Protein AF-A0A2E5LU60-F1 (afdb_monomer)

Secondary structure (DSSP, 8-state):
-PPEEEEEE--S--SSSTTGGG-EETTEEHHHHHHHHHTTSSSEEEEES-HHHHHHHHHTT--EEE--TT-SSHHHHHHHHHHHTT--TTPEEEEE-TT-TT--HHHHHHHHHHHH-TT--PPEEEEEE-TT--HHHHHHHTT-TT-EEEEE-TT--EEEEEETTT--GGGTTTTSS-EEEEEEEEEEEEGGGGGG--

Sequence (198 aa):
MKNLFIIVPARLNSKRLPNKVLKKINGKSLVQHIWEKLKLFPNVYIATDSEKVIQEVKKIKGNYIFTKEFHINGTERCNEAADKLNLNDNDIIINVQCDELSVNPKLIIEIYELLNDSKKEIIATVSSNLENKNKKFWDSYNKNPSNVDVLFDNNFFAIDFKRANNYDFRKFKQFENLKIGHHIGIYGYQKKNTLKIK

Nearest PDB structures (foldseek):
  3k8d-assembly1_A  TM=8.236E-01  e=7.020E-17  Escherichia coli
  4xwi-assembly1_B  TM=8.329E-01  e=8.534E-17  Pseudomonas aeruginosa PAO1
  4xwi-assembly1_A  TM=8.018E-01  e=6.577E-17  Pseudomonas aeruginosa PAO1
  1vic-assembly3_B  TM=7.853E-01  e=5.410E-17  Haemophilus influenzae
  1vh3-assembly2_B  TM=8.148E-01  e=2.124E-16  Haemophilus influenzae

Radius of gyration: 17.35 Å; Cα contacts (8 Å, |Δi|>4): 353; chains: 1; bounding box: 47×32×48 Å

Foldseek 3Di:
DAAEAEEEEDEQCDPVDHRQQQDDDPRAGLQLLVCVQCVVGPHYEYQYQDPVSVVSCVVSVHHYDHADNPDPDQLVSQLVSCVVVVHDQRHKYKYAYSNLSVDHVVVSVVLCVVSVPPPDQDKDFDFAAPPPDDPVCLVVQLPDQPWKKFKADPVRDTDDIDRSVVDPCVVVVVPDVIGMTTTHPIMMGGSNCSVVPD

Solvent-accessible surface area (backbone atoms only — not comparable to full-atom values): 11329 Å² total; per-residue (Å²): 130,70,48,72,33,35,33,25,38,42,57,46,83,37,93,90,46,67,45,48,41,66,42,65,59,96,87,37,27,31,52,53,55,41,44,71,60,44,65,87,46,94,45,45,31,42,27,24,58,39,70,71,57,50,56,53,36,52,77,71,72,48,52,68,36,86,42,75,74,88,53,91,48,57,60,56,43,42,47,54,40,39,60,77,66,67,60,52,55,66,24,33,38,34,40,40,43,40,82,53,72,81,70,54,64,66,59,57,50,54,46,47,59,68,58,63,46,86,88,56,98,57,75,46,71,46,63,44,85,55,72,93,66,53,70,72,54,50,66,54,50,35,68,36,74,85,39,35,34,32,36,22,49,91,84,68,49,77,75,49,76,44,40,39,56,82,46,67,67,75,76,50,49,80,80,46,91,52,47,57,23,42,49,45,72,38,40,30,31,35,50,71,51,52,84,78,64,124

Structure (mmCIF, N/CA/C/O backbone):
data_AF-A0A2E5LU60-F1
#
_entry.id   AF-A0A2E5LU60-F1
#
loop_
_atom_site.group_PDB
_atom_site.id
_atom_site.type_symbol
_atom_site.label_atom_id
_atom_site.label_alt_id
_atom_site.label_comp_id
_atom_site.label_asym_id
_atom_site.label_entity_id
_atom_site.label_seq_id
_atom_site.pdbx_PDB_ins_code
_atom_site.Cartn_x
_atom_site.Cartn_y
_atom_site.Cartn_z
_atom_site.occupancy
_atom_site.B_iso_or_equiv
_atom_site.auth_seq_id
_atom_site.auth_comp_id
_atom_site.auth_asym_id
_atom_site.auth_atom_id
_atom_site.pdbx_PDB_model_num
ATOM 1 N N . MET A 1 1 ? -16.423 15.346 -7.923 1.00 60.22 1 MET A N 1
ATOM 2 C CA . MET A 1 1 ? -14.949 15.193 -7.925 1.00 60.22 1 MET A CA 1
ATOM 3 C C . MET A 1 1 ? -14.632 13.782 -7.469 1.00 60.22 1 MET A C 1
ATOM 5 O O . MET A 1 1 ? -15.379 13.272 -6.645 1.00 60.22 1 MET A O 1
ATOM 9 N N . LYS A 1 2 ? -13.606 13.140 -8.035 1.00 81.75 2 LYS A N 1
ATOM 10 C CA . LYS A 1 2 ? -13.157 11.825 -7.561 1.00 81.75 2 LYS A CA 1
ATOM 11 C C . LYS A 1 2 ? -12.480 12.027 -6.208 1.00 81.75 2 LYS A C 1
ATOM 13 O O . LYS A 1 2 ? -11.557 12.834 -6.130 1.00 81.75 2 LYS A O 1
ATOM 18 N N . ASN A 1 3 ? -12.932 11.354 -5.157 1.00 93.88 3 ASN A N 1
ATOM 19 C CA . ASN A 1 3 ? -12.245 11.443 -3.873 1.00 93.88 3 ASN A CA 1
ATOM 20 C C . ASN A 1 3 ? -11.076 10.457 -3.848 1.00 93.88 3 ASN A C 1
ATOM 22 O O . ASN A 1 3 ? -11.131 9.394 -4.465 1.00 93.88 3 ASN A O 1
ATOM 26 N N . LEU A 1 4 ? -10.018 10.812 -3.124 1.00 96.12 4 LEU A N 1
ATOM 27 C CA . LEU A 1 4 ? -8.885 9.931 -2.874 1.00 96.12 4 LEU A CA 1
ATOM 28 C C . LEU A 1 4 ? -9.084 9.198 -1.545 1.00 96.12 4 LEU A C 1
ATOM 30 O O . LEU A 1 4 ? -9.302 9.843 -0.519 1.00 96.12 4 LEU A O 1
ATOM 34 N N . PHE A 1 5 ? -8.934 7.876 -1.567 1.00 97.88 5 PHE A N 1
ATOM 35 C CA . PHE A 1 5 ? -8.888 6.996 -0.404 1.00 97.88 5 PHE A CA 1
ATOM 36 C C . PHE A 1 5 ? -7.588 6.201 -0.411 1.00 97.88 5 PHE A C 1
ATOM 38 O O . PHE A 1 5 ? -7.210 5.614 -1.422 1.00 97.88 5 PHE A O 1
ATOM 45 N N . ILE A 1 6 ? -6.911 6.143 0.732 1.00 98.12 6 ILE A N 1
ATOM 46 C CA . ILE A 1 6 ? -5.713 5.328 0.913 1.00 98.12 6 ILE A CA 1
ATOM 47 C C . ILE A 1 6 ? -6.071 4.170 1.826 1.00 98.12 6 ILE A C 1
ATOM 49 O O . ILE A 1 6 ? -6.458 4.368 2.979 1.00 98.12 6 ILE A O 1
ATOM 53 N N . ILE A 1 7 ? -5.932 2.951 1.319 1.00 98.06 7 ILE A N 1
ATOM 54 C CA . ILE A 1 7 ? -6.252 1.746 2.077 1.00 98.06 7 ILE A CA 1
ATOM 55 C C . ILE A 1 7 ? -4.972 0.943 2.265 1.00 98.06 7 ILE A C 1
ATOM 57 O O . ILE A 1 7 ? -4.330 0.538 1.300 1.00 98.06 7 ILE A O 1
ATOM 61 N N . VAL A 1 8 ? -4.608 0.700 3.521 1.00 97.56 8 VAL A N 1
ATOM 62 C CA . VAL A 1 8 ? -3.412 -0.057 3.895 1.00 97.56 8 VAL A CA 1
ATOM 63 C C . VAL A 1 8 ? -3.836 -1.447 4.369 1.00 97.56 8 VAL A C 1
ATOM 65 O O . VAL A 1 8 ? -4.353 -1.571 5.485 1.00 97.56 8 VAL A O 1
ATOM 68 N N . PRO A 1 9 ? -3.649 -2.515 3.574 1.00 95.62 9 PRO A N 1
ATOM 69 C CA . PRO A 1 9 ? -3.961 -3.862 4.020 1.00 95.62 9 PRO A CA 1
ATOM 70 C C . PRO A 1 9 ? -2.918 -4.333 5.044 1.00 95.62 9 PRO A C 1
ATOM 72 O O . PRO A 1 9 ? -1.730 -4.461 4.749 1.00 95.62 9 PRO A O 1
ATOM 75 N N . ALA A 1 10 ? -3.374 -4.636 6.257 1.00 94.44 10 ALA A N 1
ATOM 76 C CA . ALA A 1 10 ? -2.546 -5.079 7.372 1.00 94.44 10 ALA A CA 1
ATOM 77 C C . ALA A 1 10 ? -3.036 -6.434 7.902 1.00 94.44 10 ALA A C 1
ATOM 79 O O . ALA A 1 10 ? -3.902 -6.514 8.774 1.00 94.44 10 ALA A O 1
ATOM 80 N N . ARG A 1 11 ? -2.464 -7.519 7.372 1.00 88.25 11 ARG A N 1
ATOM 81 C CA . ARG A 1 11 ? -2.751 -8.891 7.816 1.00 88.25 11 ARG A CA 1
ATOM 82 C C . ARG A 1 11 ? -1.861 -9.296 8.972 1.00 88.25 11 ARG A C 1
ATOM 84 O O . ARG A 1 11 ? -0.639 -9.162 8.879 1.00 88.25 11 ARG A O 1
ATOM 91 N N . LEU A 1 12 ? -2.452 -9.878 10.011 1.00 85.94 12 LEU A N 1
ATOM 92 C CA . LEU A 1 12 ? -1.664 -10.452 11.099 1.00 85.94 12 LEU A CA 1
ATOM 93 C C . LEU A 1 12 ? -0.956 -11.748 10.655 1.00 85.94 12 LEU A C 1
ATOM 95 O O . LEU A 1 12 ? 0.249 -11.912 10.869 1.00 85.94 12 LEU A O 1
ATOM 99 N N . ASN A 1 13 ? -1.684 -12.628 9.963 1.00 79.88 13 ASN A N 1
ATOM 100 C CA . ASN A 1 13 ? -1.245 -13.979 9.606 1.00 79.88 13 ASN A CA 1
ATOM 101 C C . ASN A 1 13 ? -0.585 -14.047 8.213 1.00 79.88 13 ASN A C 1
ATOM 103 O O . ASN A 1 13 ? -1.096 -14.665 7.282 1.00 79.88 13 ASN A O 1
ATOM 107 N N . SER A 1 14 ? 0.581 -13.417 8.043 1.00 71.50 14 SER A N 1
ATOM 108 C CA . SER A 1 14 ? 1.400 -13.616 6.835 1.00 71.50 14 SER A CA 1
ATOM 109 C C . SER A 1 14 ? 2.189 -14.928 6.912 1.00 71.50 14 SER A C 1
ATOM 111 O O . SER A 1 14 ? 2.987 -15.106 7.831 1.00 71.50 14 SER A O 1
ATOM 113 N N . LYS A 1 15 ? 2.044 -15.809 5.906 1.00 71.62 15 LYS A N 1
ATOM 114 C CA . LYS A 1 15 ? 2.782 -17.090 5.814 1.00 71.62 15 LYS A CA 1
ATOM 115 C C . LYS A 1 15 ? 4.307 -16.919 5.875 1.00 71.62 15 LYS A C 1
ATOM 117 O O . LYS A 1 15 ? 4.996 -17.774 6.412 1.00 71.62 15 LYS A O 1
ATOM 122 N N . ARG A 1 16 ? 4.837 -15.822 5.315 1.00 73.69 16 ARG A N 1
ATOM 123 C CA . ARG A 1 16 ? 6.290 -15.557 5.242 1.00 73.69 16 ARG A CA 1
ATOM 124 C C . ARG A 1 16 ? 6.858 -14.969 6.530 1.00 73.69 16 ARG A C 1
ATOM 126 O O . ARG A 1 16 ? 8.021 -15.187 6.840 1.00 73.69 16 ARG A O 1
ATOM 133 N N . LEU A 1 17 ? 6.067 -14.163 7.237 1.00 75.38 17 LEU A N 1
ATOM 134 C CA . LEU A 1 17 ? 6.497 -13.527 8.477 1.00 75.38 17 LEU A CA 1
ATOM 135 C C . LEU A 1 17 ? 5.277 -13.278 9.376 1.00 75.38 17 LEU A C 1
ATOM 137 O O . LEU A 1 17 ? 4.617 -12.245 9.233 1.00 75.38 17 LEU A O 1
ATOM 141 N N . PRO A 1 18 ? 4.965 -14.205 10.295 1.00 79.88 18 PRO A N 1
ATOM 142 C CA . PRO A 1 18 ? 3.835 -14.060 11.205 1.00 79.88 18 PRO A CA 1
ATOM 143 C C . PRO A 1 18 ? 3.930 -12.779 12.036 1.00 79.88 18 PRO A C 1
ATOM 145 O O . PRO A 1 18 ? 5.025 -12.355 12.424 1.00 79.88 18 PRO A O 1
ATOM 148 N N . ASN A 1 19 ? 2.782 -12.152 12.304 1.00 86.25 19 ASN A N 1
ATOM 149 C CA . ASN A 1 19 ? 2.662 -10.913 13.077 1.00 86.25 19 ASN A CA 1
ATOM 150 C C . ASN A 1 19 ? 3.503 -9.742 12.533 1.00 86.25 19 ASN A C 1
ATOM 152 O O . ASN A 1 19 ? 3.760 -8.786 13.266 1.00 86.25 19 ASN A O 1
ATOM 156 N N . LYS A 1 20 ? 3.937 -9.791 11.260 1.00 87.31 20 LYS A N 1
ATOM 157 C CA . LYS A 1 20 ? 4.832 -8.788 10.652 1.00 87.31 20 LYS A CA 1
ATOM 158 C C . LYS A 1 20 ? 4.343 -7.365 10.893 1.00 87.31 20 LYS A C 1
ATOM 160 O O . LYS A 1 20 ? 5.131 -6.533 11.318 1.00 87.31 20 LYS A O 1
ATOM 165 N N . VAL A 1 21 ? 3.054 -7.112 10.682 1.00 92.31 21 VAL A N 1
ATOM 166 C CA . VAL A 1 21 ? 2.444 -5.776 10.794 1.00 92.31 21 VAL A CA 1
ATOM 167 C C . VAL A 1 21 ? 2.555 -5.164 12.201 1.00 92.31 21 VAL A C 1
ATOM 169 O O . VAL A 1 21 ? 2.602 -3.945 12.337 1.00 92.31 21 VAL A O 1
ATOM 172 N N . LEU A 1 22 ? 2.681 -5.995 13.243 1.00 94.69 22 LEU A N 1
ATOM 173 C CA . LEU A 1 22 ? 2.874 -5.565 14.633 1.00 94.69 22 LEU A CA 1
ATOM 174 C C . LEU A 1 22 ? 4.343 -5.567 15.080 1.00 94.69 22 LEU A C 1
ATOM 176 O O . LEU A 1 22 ? 4.641 -5.123 16.190 1.00 94.69 22 LEU A O 1
ATOM 180 N N . LYS A 1 23 ? 5.277 -6.057 14.253 1.00 92.69 23 LYS A N 1
ATOM 181 C CA . LYS A 1 23 ? 6.703 -6.033 14.600 1.00 92.69 23 LYS A CA 1
ATOM 182 C C . LYS A 1 23 ? 7.182 -4.599 14.762 1.00 92.69 23 LYS A C 1
ATOM 184 O O . LYS A 1 23 ? 6.844 -3.728 13.960 1.00 92.69 23 LYS A O 1
ATOM 189 N N . LYS A 1 24 ? 7.995 -4.383 15.796 1.00 93.31 24 LYS A N 1
ATOM 190 C CA . LYS A 1 24 ? 8.533 -3.070 16.131 1.00 93.31 24 LYS A CA 1
ATOM 191 C C . LYS A 1 24 ? 9.848 -2.810 15.410 1.00 93.31 24 LYS A C 1
ATOM 193 O O . LYS A 1 24 ? 10.751 -3.640 15.442 1.00 93.31 24 LYS A O 1
ATOM 198 N N . ILE A 1 25 ? 9.957 -1.625 14.828 1.00 91.81 25 ILE A N 1
ATOM 199 C CA . ILE A 1 25 ? 11.196 -1.031 14.328 1.00 91.81 25 ILE A CA 1
ATOM 200 C C . ILE A 1 25 ? 11.338 0.297 15.066 1.00 91.81 25 ILE A C 1
ATOM 202 O O . ILE A 1 25 ? 10.427 1.122 15.015 1.00 91.81 25 ILE A O 1
ATOM 206 N N . ASN A 1 26 ? 12.438 0.490 15.795 1.00 93.00 26 ASN A N 1
ATOM 207 C CA . ASN A 1 26 ? 12.677 1.695 16.604 1.00 93.00 26 ASN A CA 1
ATOM 208 C C . ASN A 1 26 ? 11.487 2.040 17.526 1.00 93.00 26 ASN A C 1
ATOM 210 O O . ASN A 1 26 ? 11.025 3.175 17.583 1.00 93.00 26 ASN A O 1
ATOM 214 N N . GLY A 1 27 ? 10.935 1.024 18.199 1.00 94.75 27 GLY A N 1
ATOM 215 C CA . GLY A 1 27 ? 9.842 1.176 19.166 1.00 94.75 27 GLY A CA 1
ATOM 216 C C . GLY A 1 27 ? 8.423 1.247 18.586 1.00 94.75 27 GLY A C 1
ATOM 217 O O . GLY A 1 27 ? 7.476 1.033 19.342 1.00 94.75 27 GLY A O 1
ATOM 218 N N . LYS A 1 28 ? 8.256 1.452 17.272 1.00 96.38 28 LYS A N 1
ATOM 219 C CA . LYS A 1 28 ? 6.945 1.581 16.606 1.00 96.38 28 LYS A CA 1
ATOM 220 C C . LYS A 1 28 ? 6.623 0.365 15.741 1.00 96.38 28 LYS A C 1
ATOM 222 O O . LYS A 1 28 ? 7.516 -0.168 15.081 1.00 96.38 28 LYS A O 1
ATOM 227 N N . SER A 1 29 ? 5.365 -0.075 15.735 1.00 96.44 29 SER A N 1
ATOM 228 C CA . SER A 1 29 ? 4.895 -1.143 14.839 1.00 96.44 29 SER A CA 1
ATOM 229 C C . SER A 1 29 ? 4.932 -0.704 13.368 1.00 96.44 29 SER A C 1
ATOM 231 O O . SER A 1 29 ? 4.928 0.493 13.075 1.00 96.44 29 SER A O 1
ATOM 233 N N . LEU A 1 30 ? 4.948 -1.649 12.416 1.00 95.25 30 LEU A N 1
ATOM 234 C CA . LEU A 1 30 ? 4.882 -1.296 10.986 1.00 95.25 30 LEU A CA 1
ATOM 235 C C . LEU A 1 30 ? 3.607 -0.510 10.661 1.00 95.25 30 LEU A C 1
ATOM 237 O O . LEU A 1 30 ? 3.665 0.470 9.924 1.00 95.25 30 LEU A O 1
ATOM 241 N N . VAL A 1 31 ? 2.480 -0.904 11.264 1.00 96.94 31 VAL A N 1
ATOM 242 C CA . VAL A 1 31 ? 1.193 -0.200 11.144 1.00 96.94 31 VAL A CA 1
ATOM 243 C C . VAL A 1 31 ? 1.302 1.244 11.627 1.00 96.94 31 VAL A C 1
ATOM 245 O O . VAL A 1 31 ? 0.795 2.150 10.970 1.00 96.94 31 VAL A O 1
ATOM 248 N N . GLN A 1 32 ? 2.002 1.486 12.736 1.00 97.44 32 GLN A N 1
ATOM 249 C CA . GLN A 1 32 ? 2.240 2.846 13.204 1.00 97.44 32 GLN A CA 1
ATOM 250 C C . GLN A 1 32 ? 3.119 3.644 12.235 1.00 97.44 32 GLN A C 1
ATOM 252 O O . GLN A 1 32 ? 2.778 4.778 11.909 1.00 97.44 32 GLN A O 1
ATOM 257 N N . HIS A 1 33 ? 4.227 3.069 11.757 1.00 97.06 33 HIS A N 1
ATOM 258 C CA . HIS A 1 33 ? 5.119 3.753 10.813 1.00 97.06 33 HIS A CA 1
ATOM 259 C C . HIS A 1 33 ? 4.396 4.165 9.530 1.00 97.06 33 HIS A C 1
ATOM 261 O O . HIS A 1 33 ? 4.527 5.307 9.087 1.00 97.06 33 HIS A O 1
ATOM 267 N N . ILE A 1 34 ? 3.624 3.252 8.934 1.00 96.25 34 ILE A N 1
ATOM 268 C CA . ILE A 1 34 ? 2.905 3.539 7.690 1.00 96.25 34 ILE A CA 1
ATOM 269 C C . ILE A 1 34 ? 1.762 4.537 7.918 1.00 96.25 34 ILE A C 1
ATOM 271 O O . ILE A 1 34 ? 1.577 5.446 7.111 1.00 96.25 34 ILE A O 1
ATOM 275 N N . TRP A 1 35 ? 1.054 4.447 9.050 1.00 97.31 35 TRP A N 1
ATOM 276 C CA . TRP A 1 35 ? 0.031 5.423 9.427 1.00 97.31 35 TRP A CA 1
ATOM 277 C C . TRP A 1 35 ? 0.613 6.831 9.562 1.00 97.31 35 TRP A C 1
ATOM 279 O O . TRP A 1 35 ? 0.097 7.773 8.969 1.00 97.31 35 TRP A O 1
ATOM 289 N N . GLU A 1 36 ? 1.717 6.993 10.295 1.00 96.00 36 GLU A N 1
ATOM 290 C CA . GLU A 1 36 ? 2.348 8.302 10.501 1.00 96.00 36 GLU A CA 1
ATOM 291 C C . GLU A 1 36 ? 2.786 8.973 9.193 1.00 96.00 36 GLU A C 1
ATOM 293 O O . GLU A 1 36 ? 2.761 10.200 9.106 1.00 96.00 36 GLU A O 1
ATOM 298 N N . LYS A 1 37 ? 3.139 8.180 8.176 1.00 95.94 37 LYS A N 1
ATOM 299 C CA . LYS A 1 37 ? 3.493 8.665 6.835 1.00 95.94 37 LYS A CA 1
ATOM 300 C C . LYS A 1 37 ? 2.300 9.127 6.015 1.00 95.94 37 LYS A C 1
ATOM 302 O O . LYS A 1 37 ? 2.460 9.996 5.165 1.00 95.94 37 LYS A O 1
ATOM 307 N N . LEU A 1 38 ? 1.133 8.531 6.234 1.00 97.00 38 LEU A N 1
ATOM 308 C CA . LEU A 1 38 ? -0.044 8.734 5.393 1.00 97.00 38 LEU A CA 1
ATOM 309 C C . LEU A 1 38 ? -1.118 9.590 6.079 1.00 97.00 38 LEU A C 1
ATOM 311 O O . LEU A 1 38 ? -1.965 10.144 5.395 1.00 97.00 38 LEU A O 1
ATOM 315 N N . LYS A 1 39 ? -1.061 9.803 7.400 1.00 96.19 39 LYS A N 1
ATOM 316 C CA . LYS A 1 39 ? -2.068 10.574 8.163 1.00 96.19 39 LYS A CA 1
ATOM 317 C C . LYS A 1 39 ? -2.264 12.036 7.729 1.00 96.19 39 LYS A C 1
ATOM 319 O O . LYS A 1 39 ? -3.150 12.700 8.251 1.00 96.19 39 LYS A O 1
ATOM 324 N N . LEU A 1 40 ? -1.415 12.559 6.840 1.00 96.62 40 LEU A N 1
ATOM 325 C CA . LEU A 1 40 ? -1.603 13.875 6.218 1.00 96.62 40 LEU A CA 1
ATOM 326 C C . LEU A 1 40 ? -2.741 13.885 5.183 1.00 96.62 40 LEU A C 1
ATOM 328 O O . LEU A 1 40 ? -3.234 14.951 4.832 1.00 96.62 40 LEU A O 1
ATOM 332 N N . PHE A 1 41 ? -3.146 12.713 4.691 1.00 97.31 41 PHE A N 1
ATOM 333 C CA . PHE A 1 41 ? -4.293 12.557 3.808 1.00 97.31 41 PHE A CA 1
ATOM 334 C C . PHE A 1 41 ? -5.565 12.353 4.644 1.00 97.31 41 PHE A C 1
ATOM 336 O O . PHE A 1 41 ? -5.522 11.654 5.657 1.00 97.31 41 PHE A O 1
ATOM 343 N N . PRO A 1 42 ? -6.713 12.911 4.225 1.00 95.12 42 PRO A N 1
ATOM 344 C CA . PRO A 1 42 ? -7.937 12.863 5.026 1.00 95.12 42 PRO A CA 1
ATOM 345 C C . PRO A 1 42 ? -8.526 11.449 5.144 1.00 95.12 42 PRO A C 1
ATOM 347 O O . PRO A 1 42 ? -9.037 11.071 6.194 1.00 95.12 42 PRO A O 1
ATOM 350 N N . ASN A 1 43 ? -8.411 10.643 4.086 1.00 97.44 43 ASN A N 1
ATOM 351 C CA . ASN A 1 43 ? -9.111 9.366 3.956 1.00 97.44 43 ASN A CA 1
ATOM 352 C C . ASN A 1 43 ? -8.138 8.179 3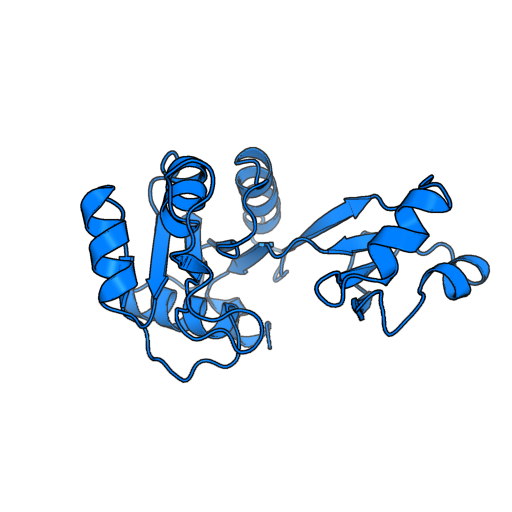.964 1.00 97.44 43 ASN A C 1
ATOM 354 O O . ASN A 1 43 ? -8.048 7.433 2.987 1.00 97.44 43 ASN A O 1
ATOM 358 N N . VAL A 1 44 ? -7.378 8.012 5.047 1.00 98.25 44 VAL A N 1
ATOM 359 C CA . VAL A 1 44 ? -6.487 6.852 5.228 1.00 98.25 44 VAL A CA 1
ATOM 360 C C . VAL A 1 44 ? -7.123 5.845 6.160 1.00 98.25 44 VAL A C 1
ATOM 362 O O . VAL A 1 44 ? -7.565 6.229 7.238 1.00 98.25 44 VAL A O 1
ATOM 365 N N . TYR A 1 45 ? -7.121 4.568 5.774 1.00 98.50 45 TYR A N 1
ATOM 366 C CA . TYR A 1 45 ? -7.701 3.473 6.549 1.00 98.50 45 TYR A CA 1
ATOM 367 C C . TYR A 1 45 ? -6.773 2.260 6.592 1.00 98.50 45 TYR A C 1
ATOM 369 O O . TYR A 1 45 ? -6.320 1.765 5.559 1.00 98.50 45 TYR A O 1
ATOM 377 N N . ILE A 1 46 ? -6.539 1.727 7.792 1.00 98.38 46 ILE A N 1
ATOM 378 C CA . ILE A 1 46 ? -5.889 0.426 7.973 1.00 98.38 46 ILE A CA 1
ATOM 379 C C . ILE A 1 46 ? -6.943 -0.682 7.857 1.00 98.38 46 ILE A C 1
ATOM 381 O O . ILE A 1 46 ? -7.795 -0.832 8.733 1.00 98.38 46 ILE A O 1
ATOM 385 N N . ALA A 1 47 ? -6.894 -1.475 6.789 1.00 97.88 47 ALA A N 1
ATOM 386 C CA . ALA A 1 47 ? -7.799 -2.604 6.587 1.00 97.88 47 ALA A CA 1
ATOM 387 C C . ALA A 1 47 ? -7.192 -3.880 7.184 1.00 97.88 47 ALA A C 1
ATOM 389 O O . ALA A 1 47 ? -6.131 -4.331 6.748 1.00 97.88 47 ALA A O 1
ATOM 390 N N . THR A 1 48 ? -7.846 -4.483 8.175 1.00 97.25 48 THR A N 1
ATOM 391 C CA . THR A 1 48 ? -7.298 -5.636 8.913 1.00 97.25 48 THR A CA 1
ATOM 392 C C . THR A 1 48 ? -8.377 -6.635 9.316 1.00 97.25 48 THR A C 1
ATOM 394 O O . THR A 1 48 ? -9.546 -6.284 9.395 1.00 97.25 48 THR A O 1
ATOM 397 N N . ASP A 1 49 ? -7.984 -7.879 9.558 1.00 95.25 49 ASP A N 1
ATOM 398 C CA . ASP A 1 49 ? -8.797 -8.972 10.109 1.00 95.25 49 ASP A CA 1
ATOM 399 C C . ASP A 1 49 ? -8.535 -9.204 11.603 1.00 95.25 49 ASP A C 1
ATOM 401 O O . ASP A 1 49 ? -9.064 -10.137 12.200 1.00 95.25 49 ASP A O 1
ATOM 405 N N . SER A 1 50 ? -7.694 -8.375 12.222 1.00 96.06 50 SER A N 1
ATOM 406 C CA . SER A 1 50 ? -7.177 -8.640 13.556 1.00 96.06 50 SER A CA 1
ATOM 407 C C . SER A 1 50 ? -7.541 -7.554 14.555 1.00 96.06 50 SER A C 1
ATOM 409 O O . SER A 1 50 ? -7.154 -6.393 14.408 1.00 96.06 50 SER A O 1
ATOM 411 N N . GLU A 1 51 ? -8.168 -7.958 15.660 1.00 95.81 51 GLU A N 1
ATOM 412 C CA . GLU A 1 51 ? -8.408 -7.059 16.790 1.00 95.81 51 GLU A CA 1
ATOM 413 C C . GLU A 1 51 ? -7.107 -6.502 17.375 1.00 95.81 51 GLU A C 1
ATOM 415 O O . GLU A 1 51 ? -7.052 -5.332 17.740 1.00 95.81 51 GLU A O 1
ATOM 420 N N . LYS A 1 52 ? -6.024 -7.292 17.405 1.00 96.25 52 LYS A N 1
ATOM 421 C CA . LYS A 1 52 ? -4.715 -6.827 17.897 1.00 96.25 52 LYS A CA 1
ATOM 422 C C . LYS A 1 52 ? -4.185 -5.656 17.068 1.00 96.25 52 LYS A C 1
ATOM 424 O O . LYS A 1 52 ? -3.644 -4.707 17.630 1.00 96.25 52 LYS A O 1
ATOM 429 N N . VAL A 1 53 ? -4.368 -5.709 15.746 1.00 96.81 53 VAL A N 1
ATOM 430 C CA . VAL A 1 53 ? -4.020 -4.601 14.846 1.00 96.81 53 VAL A CA 1
ATOM 431 C C . VAL A 1 53 ? -4.928 -3.403 15.101 1.00 96.81 53 VAL A C 1
ATOM 433 O O . VAL A 1 53 ? -4.419 -2.296 15.237 1.00 96.81 53 VAL A O 1
ATOM 436 N N . ILE A 1 54 ? -6.238 -3.607 15.266 1.00 97.69 54 ILE A N 1
ATOM 437 C CA . ILE A 1 54 ? -7.166 -2.521 15.624 1.00 97.69 54 ILE A CA 1
ATOM 438 C C . ILE A 1 54 ? -6.739 -1.820 16.914 1.00 97.69 54 ILE A C 1
ATOM 440 O O . ILE A 1 54 ? -6.730 -0.592 16.957 1.00 97.69 54 ILE A O 1
ATOM 444 N N . GLN A 1 55 ? -6.370 -2.563 17.960 1.00 97.69 55 GLN A N 1
ATOM 445 C CA . GLN A 1 55 ? -5.935 -1.955 19.220 1.00 97.69 55 GLN A CA 1
ATOM 446 C C . GLN A 1 55 ? -4.688 -1.088 19.033 1.00 97.69 55 GLN A C 1
ATOM 448 O O . GLN A 1 55 ? -4.582 -0.022 19.633 1.00 97.69 55 GLN A O 1
ATOM 453 N N . GLU A 1 56 ? -3.760 -1.501 18.172 1.00 97.19 56 GLU A N 1
ATOM 454 C CA . GLU A 1 56 ? -2.590 -0.694 17.833 1.00 97.19 56 GLU A CA 1
ATOM 455 C C . GLU A 1 56 ? -2.973 0.581 17.063 1.00 97.19 56 GLU A C 1
ATOM 457 O O . GLU A 1 56 ? -2.516 1.669 17.412 1.00 97.19 56 GLU A O 1
ATOM 462 N N . VAL A 1 57 ? -3.872 0.473 16.079 1.00 97.94 57 VAL A N 1
ATOM 463 C CA . VAL A 1 57 ? -4.375 1.626 15.311 1.00 97.94 57 VAL A CA 1
ATOM 464 C C . VAL A 1 57 ? -5.132 2.614 16.210 1.00 97.94 57 VAL A C 1
ATOM 466 O O . VAL A 1 57 ? -4.962 3.827 16.085 1.00 97.94 57 VAL A O 1
ATOM 469 N N . LYS A 1 58 ? -5.912 2.121 17.181 1.00 98.06 58 LYS A N 1
ATOM 470 C CA . LYS A 1 58 ? -6.619 2.959 18.164 1.00 98.06 58 LYS A CA 1
ATOM 471 C C . LYS A 1 58 ? -5.659 3.786 19.021 1.00 98.06 58 LYS A C 1
ATOM 473 O O . LYS A 1 58 ? -5.911 4.971 19.226 1.00 98.06 58 LYS A O 1
ATOM 478 N N . LYS A 1 59 ? -4.536 3.212 19.476 1.00 97.38 59 LYS A N 1
ATOM 479 C CA . LYS A 1 59 ? -3.524 3.941 20.276 1.00 97.38 59 LYS A CA 1
ATOM 480 C C . LYS A 1 59 ? -2.937 5.137 19.529 1.00 97.38 59 LYS A C 1
ATOM 482 O O . LYS A 1 59 ? -2.640 6.156 20.144 1.00 97.38 59 LYS A O 1
ATOM 487 N N . ILE A 1 60 ? -2.792 5.019 18.210 1.00 96.88 60 ILE A N 1
ATOM 488 C CA . ILE A 1 60 ? -2.269 6.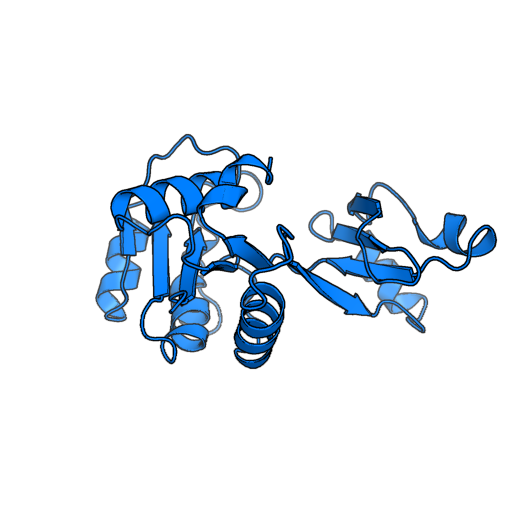082 17.339 1.00 96.88 60 ILE A CA 1
ATOM 489 C C . ILE A 1 60 ? -3.378 6.965 16.746 1.00 96.88 60 ILE A C 1
ATOM 491 O O . ILE A 1 60 ? -3.097 7.781 15.868 1.00 96.88 60 ILE A O 1
ATOM 495 N N . LYS A 1 61 ? -4.623 6.810 17.229 1.00 97.31 61 LYS A N 1
ATOM 496 C CA . LYS A 1 61 ? -5.826 7.528 16.776 1.00 97.31 61 LYS A CA 1
ATOM 497 C C . LYS A 1 61 ? -6.046 7.425 15.261 1.00 97.31 61 LYS A C 1
ATOM 499 O O . LYS A 1 61 ? -6.451 8.395 14.627 1.00 97.31 61 LYS A O 1
ATOM 504 N N . GLY A 1 62 ? -5.722 6.269 14.683 1.00 97.62 62 GLY A N 1
ATOM 505 C CA . GLY A 1 62 ? -5.890 6.028 13.257 1.00 97.62 62 GLY A CA 1
ATOM 506 C C . GLY A 1 62 ? -7.257 5.473 12.885 1.00 97.62 62 GLY A C 1
ATOM 507 O O . GLY A 1 62 ? -7.947 4.878 13.716 1.00 97.62 62 GLY A O 1
ATOM 508 N N . ASN A 1 63 ? -7.633 5.631 11.615 1.00 98.44 63 ASN A N 1
ATOM 509 C CA . ASN A 1 63 ? -8.835 4.996 11.089 1.00 98.44 63 ASN A CA 1
ATOM 510 C C . ASN A 1 63 ? -8.519 3.557 10.679 1.00 98.44 63 ASN A C 1
ATOM 512 O O . ASN A 1 63 ? -7.457 3.253 10.127 1.00 98.44 63 ASN A O 1
ATOM 516 N N . TYR A 1 64 ? -9.473 2.667 10.908 1.00 98.12 64 TYR A N 1
ATOM 517 C CA . TYR A 1 64 ? -9.358 1.257 10.572 1.00 98.12 64 TYR A CA 1
ATOM 518 C C . TYR A 1 64 ? -10.671 0.744 9.999 1.00 98.12 64 TYR A C 1
ATOM 520 O O . TYR A 1 64 ? -11.737 1.282 10.289 1.00 98.12 64 TYR A O 1
ATOM 528 N N . ILE A 1 65 ? -10.583 -0.330 9.221 1.00 98.12 65 ILE A N 1
ATOM 529 C CA . ILE A 1 65 ? -11.731 -1.097 8.748 1.00 98.12 65 ILE A CA 1
ATOM 530 C C . ILE A 1 65 ? -11.467 -2.568 9.043 1.00 98.12 65 ILE A C 1
ATOM 532 O O . ILE A 1 65 ? -10.466 -3.139 8.601 1.00 98.12 65 ILE A O 1
ATOM 536 N N . PHE A 1 66 ? -12.370 -3.186 9.803 1.00 97.50 66 PHE A N 1
ATOM 537 C CA . PHE A 1 66 ? -12.325 -4.626 10.009 1.00 97.50 66 PHE A CA 1
ATOM 538 C C . PHE A 1 66 ? -12.809 -5.329 8.739 1.00 97.50 66 PHE A C 1
ATOM 540 O O . PHE A 1 66 ? -13.852 -4.982 8.185 1.00 97.50 66 PHE A O 1
ATOM 547 N N . THR A 1 67 ? -12.055 -6.309 8.270 1.00 96.81 67 THR A N 1
ATOM 548 C CA . THR A 1 67 ? -12.254 -7.044 7.014 1.00 96.81 67 THR A CA 1
ATOM 549 C C . THR A 1 67 ? -12.162 -8.540 7.288 1.00 96.81 67 THR A C 1
ATOM 551 O O . THR A 1 67 ? -11.620 -8.956 8.310 1.00 96.81 67 THR A O 1
ATOM 554 N N . LYS A 1 68 ? -12.690 -9.365 6.388 1.00 94.75 68 LYS A N 1
ATOM 555 C CA . LYS A 1 68 ? -12.651 -10.825 6.505 1.00 94.75 68 LYS A CA 1
ATOM 556 C C . LYS A 1 68 ? -11.208 -11.346 6.509 1.00 94.75 68 LYS A C 1
ATOM 558 O O . LYS A 1 68 ? -10.293 -10.758 5.922 1.00 94.75 68 LYS A O 1
ATOM 563 N N . GLU A 1 69 ? -10.999 -12.478 7.172 1.00 89.81 69 GLU A N 1
ATOM 564 C CA . GLU A 1 69 ? -9.683 -13.118 7.265 1.00 89.81 69 GLU A CA 1
ATOM 565 C C . GLU A 1 69 ? -9.238 -13.708 5.915 1.00 89.81 69 GLU A C 1
ATOM 567 O O . GLU A 1 69 ? -8.108 -13.490 5.481 1.00 89.81 69 GLU A O 1
ATOM 572 N N . PHE A 1 70 ? -10.160 -14.357 5.197 1.00 85.94 70 PHE A N 1
ATOM 573 C CA . PHE A 1 70 ? -9.888 -15.249 4.059 1.00 85.94 70 PHE A CA 1
ATOM 574 C C . PHE A 1 70 ? -9.573 -14.579 2.709 1.00 85.94 70 PHE A C 1
ATOM 576 O O . PHE A 1 70 ? -9.775 -15.181 1.659 1.00 85.94 70 PHE A O 1
ATOM 583 N N . HIS A 1 71 ? -9.054 -13.353 2.709 1.00 88.88 71 HIS A N 1
ATOM 584 C CA . HIS A 1 71 ? -8.598 -12.709 1.472 1.00 88.88 71 HIS A CA 1
ATOM 585 C C . HIS A 1 71 ? -7.262 -13.293 1.002 1.00 88.88 71 HIS A C 1
ATOM 587 O O . HIS A 1 71 ? -6.320 -13.440 1.786 1.00 88.88 71 HIS A O 1
ATOM 593 N N . ILE A 1 72 ? -7.129 -13.536 -0.299 1.00 84.44 72 ILE A N 1
ATOM 594 C CA . ILE A 1 72 ? -5.935 -14.098 -0.939 1.00 84.44 72 ILE A CA 1
ATOM 595 C C . ILE A 1 72 ? -4.817 -13.054 -0.963 1.00 84.44 72 ILE A C 1
ATOM 597 O O . ILE A 1 72 ? -3.690 -13.325 -0.541 1.00 84.44 72 ILE A O 1
ATOM 601 N N . ASN A 1 73 ? -5.117 -11.810 -1.347 1.00 85.25 73 ASN A N 1
ATOM 602 C CA . ASN A 1 73 ? -4.111 -10.751 -1.527 1.00 85.25 73 ASN A CA 1
ATOM 603 C C . ASN A 1 73 ? -4.569 -9.382 -0.980 1.00 85.25 73 ASN A C 1
ATOM 605 O O . ASN A 1 73 ? -5.736 -9.192 -0.638 1.00 85.25 73 ASN A O 1
ATOM 609 N N . GLY A 1 74 ? -3.636 -8.436 -0.835 1.00 88.12 74 GLY A N 1
ATOM 610 C CA . GLY A 1 74 ? -3.931 -7.120 -0.257 1.00 88.12 74 GLY A CA 1
ATOM 611 C C . GLY A 1 74 ? -5.038 -6.362 -0.997 1.00 88.12 74 GLY A C 1
ATOM 612 O O . GLY A 1 74 ? -5.834 -5.689 -0.352 1.00 88.12 74 GLY A O 1
ATOM 613 N N . THR A 1 75 ? -5.136 -6.528 -2.316 1.00 89.44 75 THR A N 1
ATOM 614 C CA . THR A 1 75 ? -6.155 -5.881 -3.147 1.00 89.44 75 THR A CA 1
ATOM 615 C C . THR A 1 75 ? -7.564 -6.353 -2.806 1.00 89.44 75 THR A C 1
ATOM 617 O O . THR A 1 75 ? -8.439 -5.514 -2.622 1.00 89.44 75 THR A O 1
ATOM 620 N N . GLU A 1 76 ? -7.798 -7.655 -2.628 1.00 91.56 76 GLU A N 1
ATOM 621 C CA . GLU A 1 76 ? -9.120 -8.159 -2.220 1.00 91.56 76 GLU A CA 1
ATOM 622 C C . GLU A 1 76 ? -9.562 -7.583 -0.867 1.00 91.56 76 GLU A C 1
ATOM 624 O O . GLU A 1 76 ? -10.717 -7.194 -0.689 1.00 91.56 76 GLU A O 1
ATOM 629 N N . ARG A 1 77 ? -8.614 -7.434 0.068 1.00 94.19 77 ARG A N 1
ATOM 630 C CA . ARG A 1 77 ? -8.879 -6.781 1.356 1.00 94.19 77 ARG A CA 1
ATOM 631 C C . ARG A 1 77 ? -9.223 -5.302 1.178 1.00 94.19 77 ARG A C 1
ATOM 633 O O . ARG A 1 77 ? -10.144 -4.814 1.829 1.00 94.19 77 ARG A O 1
ATOM 640 N N . CYS A 1 78 ? -8.501 -4.591 0.311 1.00 95.00 78 CYS A N 1
ATOM 641 C CA . CYS A 1 78 ? -8.818 -3.204 -0.026 1.00 95.00 78 CYS A CA 1
ATOM 642 C C . CYS A 1 78 ? -10.197 -3.076 -0.682 1.00 95.00 78 CYS A C 1
ATOM 644 O O . CYS A 1 78 ? -10.898 -2.111 -0.397 1.00 95.00 78 CYS A O 1
ATOM 646 N N . ASN A 1 79 ? -10.603 -4.054 -1.497 1.00 93.69 79 ASN A N 1
ATOM 647 C CA . ASN A 1 79 ? -11.917 -4.077 -2.129 1.00 93.69 79 ASN A CA 1
ATOM 648 C C . ASN A 1 79 ? -13.046 -4.150 -1.094 1.00 93.69 79 ASN A C 1
ATOM 650 O O . ASN A 1 79 ? -13.935 -3.307 -1.107 1.00 93.69 79 ASN A O 1
ATOM 654 N N . GLU A 1 80 ? -12.972 -5.094 -0.147 1.00 95.75 80 GLU A N 1
ATOM 655 C CA . GLU A 1 80 ? -13.972 -5.176 0.929 1.00 95.75 80 GLU A CA 1
ATOM 656 C C . GLU A 1 80 ? -13.983 -3.899 1.780 1.00 95.75 80 GLU A C 1
ATOM 658 O O . GLU A 1 80 ? -15.043 -3.424 2.180 1.00 95.75 80 GLU A O 1
ATOM 663 N N . ALA A 1 81 ? -12.809 -3.333 2.075 1.00 97.00 81 ALA A N 1
ATOM 664 C CA . ALA A 1 81 ? -12.735 -2.087 2.828 1.00 97.00 81 ALA A CA 1
ATOM 665 C C . ALA A 1 81 ? -13.409 -0.929 2.077 1.00 97.00 81 ALA A C 1
ATOM 667 O O . ALA A 1 81 ? -14.135 -0.159 2.697 1.00 97.00 81 ALA A O 1
ATOM 668 N N . ALA A 1 82 ? -13.221 -0.838 0.759 1.00 96.38 82 ALA A N 1
ATOM 669 C CA . ALA A 1 82 ? -13.902 0.141 -0.080 1.00 96.38 82 ALA A CA 1
ATOM 670 C C . ALA A 1 82 ? -15.426 -0.062 -0.097 1.00 96.38 82 ALA A C 1
ATOM 672 O O . ALA A 1 82 ? -16.165 0.912 0.019 1.00 96.38 82 ALA A O 1
ATOM 673 N N . ASP A 1 83 ? -15.899 -1.311 -0.163 1.00 95.75 83 ASP A N 1
ATOM 674 C CA . ASP A 1 83 ? -17.333 -1.621 -0.087 1.00 95.75 83 ASP A CA 1
ATOM 675 C C . ASP A 1 83 ? -17.920 -1.182 1.265 1.00 95.75 83 ASP A C 1
ATOM 677 O O . ASP A 1 83 ? -18.951 -0.520 1.317 1.00 95.75 83 ASP A O 1
ATOM 681 N N . LYS A 1 84 ? -17.229 -1.470 2.377 1.00 97.50 84 LYS A N 1
ATOM 682 C CA . LYS A 1 84 ? -17.656 -1.063 3.731 1.00 97.50 84 LYS A CA 1
ATOM 683 C C . LYS A 1 84 ? -17.630 0.445 3.961 1.00 97.50 84 LYS A C 1
ATOM 685 O O . LYS A 1 84 ? -18.362 0.942 4.813 1.00 97.50 84 LYS A O 1
ATOM 690 N N . LEU A 1 85 ? -16.774 1.157 3.235 1.00 97.06 85 LEU A N 1
ATOM 691 C CA . LEU A 1 85 ? -16.713 2.616 3.235 1.00 97.06 85 LEU A CA 1
ATOM 692 C C . LEU A 1 85 ? -17.773 3.250 2.321 1.00 97.06 85 LEU A C 1
ATOM 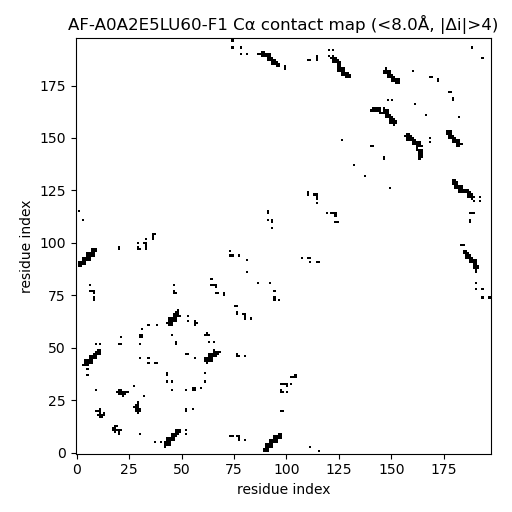694 O O . LEU A 1 85 ? -17.879 4.473 2.307 1.00 97.06 85 LEU A O 1
ATOM 698 N N . ASN A 1 86 ? -18.556 2.446 1.588 1.00 96.19 86 ASN A N 1
ATOM 699 C CA . ASN A 1 86 ? -19.528 2.899 0.590 1.00 96.19 86 ASN A CA 1
ATOM 700 C C . ASN A 1 86 ? -18.899 3.847 -0.445 1.00 96.19 86 ASN A C 1
ATOM 702 O O . ASN A 1 86 ? -19.462 4.894 -0.766 1.00 96.19 86 ASN A O 1
ATOM 706 N N . LEU A 1 87 ? -17.700 3.504 -0.934 1.00 95.38 87 LEU A N 1
ATOM 707 C CA . LEU A 1 87 ? -17.024 4.309 -1.951 1.00 95.38 87 LEU A CA 1
ATOM 708 C C . LEU A 1 87 ? -17.789 4.268 -3.273 1.00 95.38 87 LEU A C 1
ATOM 710 O O . LEU A 1 87 ? -18.282 3.219 -3.686 1.00 95.38 87 LEU A O 1
ATOM 714 N N . ASN A 1 88 ? -17.829 5.401 -3.968 1.00 93.88 88 ASN A N 1
ATOM 715 C CA . ASN A 1 88 ? -18.426 5.481 -5.293 1.00 93.88 88 ASN A CA 1
ATOM 716 C C . ASN A 1 88 ? -17.495 4.849 -6.328 1.00 93.88 88 ASN A C 1
ATOM 718 O O . ASN A 1 88 ? -16.274 4.907 -6.201 1.00 93.88 88 ASN A O 1
ATOM 722 N N . ASP A 1 89 ? -18.057 4.364 -7.431 1.00 91.38 89 ASP A N 1
ATOM 723 C CA . ASP A 1 89 ? -17.309 3.745 -8.534 1.00 91.38 89 ASP A CA 1
ATOM 724 C C . ASP A 1 89 ? -16.151 4.593 -9.079 1.00 91.38 89 ASP A C 1
ATOM 726 O O . ASP A 1 89 ? -15.127 4.058 -9.514 1.00 91.38 89 ASP A O 1
ATOM 730 N N . ASN A 1 90 ? -16.306 5.916 -9.037 1.00 91.19 90 ASN A N 1
ATOM 731 C CA . ASN A 1 90 ? -15.325 6.875 -9.533 1.00 91.19 90 ASN A CA 1
ATOM 732 C C . ASN A 1 90 ? -14.286 7.299 -8.484 1.00 91.19 90 ASN A C 1
ATOM 734 O O . ASN A 1 90 ? -13.332 7.991 -8.847 1.00 91.19 90 ASN A O 1
ATOM 738 N N . ASP A 1 91 ? -14.453 6.918 -7.214 1.00 94.00 91 ASP A N 1
ATOM 739 C CA . ASP A 1 91 ? -13.470 7.217 -6.176 1.00 94.00 91 ASP A CA 1
ATOM 740 C C . ASP A 1 91 ? -12.162 6.468 -6.456 1.00 94.00 91 ASP A C 1
ATOM 742 O O . ASP A 1 91 ? -12.145 5.331 -6.940 1.00 94.00 91 ASP A O 1
ATOM 746 N N . ILE A 1 92 ? -11.047 7.143 -6.184 1.00 94.69 92 ILE A N 1
ATOM 747 C CA . ILE A 1 92 ? -9.702 6.622 -6.399 1.00 94.69 92 ILE A CA 1
ATOM 748 C C . ILE A 1 92 ? -9.235 5.967 -5.109 1.00 94.69 92 ILE A C 1
ATOM 750 O O . ILE A 1 92 ? -9.161 6.602 -4.059 1.00 94.69 92 ILE A O 1
ATOM 754 N N . ILE A 1 93 ? -8.867 4.697 -5.211 1.00 95.81 93 ILE A N 1
ATOM 755 C CA . ILE A 1 93 ? -8.266 3.915 -4.143 1.00 95.81 93 ILE A CA 1
ATOM 756 C C . ILE A 1 93 ? -6.778 3.796 -4.440 1.00 95.81 93 ILE A C 1
ATOM 758 O O . ILE A 1 93 ? -6.391 3.318 -5.506 1.00 95.81 93 ILE A O 1
ATOM 762 N N . ILE A 1 94 ? -5.945 4.182 -3.478 1.00 96.38 94 ILE A N 1
ATOM 763 C CA . ILE A 1 94 ? -4.519 3.875 -3.468 1.00 96.38 94 ILE A CA 1
ATOM 764 C C . ILE A 1 94 ? -4.262 2.839 -2.372 1.00 96.38 94 ILE A C 1
ATOM 766 O O . ILE A 1 94 ? -4.319 3.120 -1.175 1.00 96.38 94 ILE A O 1
ATOM 770 N N . ASN A 1 95 ? -4.007 1.608 -2.802 1.00 95.12 95 ASN A N 1
ATOM 771 C CA . ASN A 1 95 ? -3.584 0.493 -1.969 1.00 95.12 95 ASN A CA 1
ATOM 772 C C . ASN A 1 95 ? -2.084 0.627 -1.688 1.00 95.12 95 ASN A C 1
ATOM 774 O O . ASN A 1 95 ? -1.283 0.484 -2.610 1.00 95.12 95 ASN A O 1
ATOM 778 N N . VAL A 1 96 ? -1.708 0.871 -0.431 1.00 95.88 96 VAL A N 1
ATOM 779 C CA . VAL A 1 96 ? -0.304 0.952 0.006 1.00 95.88 96 VAL A CA 1
ATOM 780 C C . VAL A 1 96 ? -0.018 -0.221 0.932 1.00 95.88 96 VAL A C 1
ATOM 782 O O . VAL A 1 96 ? -0.600 -0.294 2.013 1.00 95.88 96 VAL A O 1
ATOM 785 N N . GLN A 1 97 ? 0.874 -1.141 0.551 1.00 91.75 97 GLN A N 1
ATOM 786 C CA . GLN A 1 97 ? 1.199 -2.265 1.433 1.00 91.75 97 GLN A CA 1
ATOM 787 C C . GLN A 1 97 ? 1.812 -1.780 2.761 1.00 91.75 97 GLN A C 1
ATOM 789 O O . GLN A 1 97 ? 2.625 -0.860 2.806 1.00 91.75 97 GLN A O 1
ATOM 794 N N . CYS A 1 98 ? 1.428 -2.420 3.872 1.00 91.88 98 CYS A N 1
ATOM 795 C CA . CYS A 1 98 ? 1.841 -2.013 5.223 1.00 91.88 98 CYS A CA 1
ATOM 796 C C . CYS A 1 98 ? 3.365 -2.084 5.456 1.00 91.88 98 CYS A C 1
ATOM 798 O O . CYS A 1 98 ? 3.878 -1.487 6.403 1.00 91.88 98 CYS A O 1
ATOM 800 N N . ASP A 1 99 ? 4.092 -2.843 4.639 1.00 87.88 99 ASP A N 1
ATOM 801 C CA . ASP A 1 99 ? 5.544 -2.983 4.703 1.00 87.88 99 ASP A CA 1
ATOM 802 C C . ASP A 1 99 ? 6.316 -2.010 3.802 1.00 87.88 99 ASP A C 1
ATOM 804 O O . ASP A 1 99 ? 7.545 -1.990 3.876 1.00 87.88 99 ASP A O 1
ATOM 808 N N . GLU A 1 100 ? 5.629 -1.138 3.058 1.00 89.31 100 GLU A N 1
ATOM 809 C CA . GLU A 1 100 ? 6.234 -0.069 2.251 1.00 89.31 100 GLU A CA 1
ATOM 810 C C . GLU A 1 100 ? 6.631 1.137 3.110 1.00 89.31 100 GLU A C 1
ATOM 812 O O . GLU A 1 100 ? 6.209 2.280 2.913 1.00 89.31 100 GLU A O 1
ATOM 817 N N . LEU A 1 101 ? 7.486 0.891 4.104 1.00 88.12 101 LEU A N 1
ATOM 818 C CA . LEU A 1 101 ? 7.906 1.901 5.072 1.00 88.12 101 LEU A CA 1
ATOM 819 C C . LEU A 1 101 ? 8.726 3.036 4.463 1.00 88.12 101 LEU A C 1
ATOM 821 O O . LEU A 1 101 ? 8.959 4.028 5.140 1.00 88.12 101 LEU A O 1
ATOM 825 N N . SER A 1 102 ? 9.179 2.939 3.217 1.00 87.81 102 SER A N 1
ATOM 826 C CA . SER A 1 102 ? 9.860 4.022 2.500 1.00 87.81 102 SER A CA 1
ATOM 8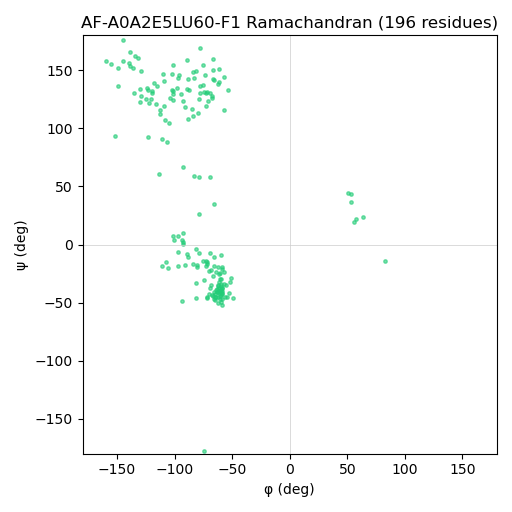27 C C . SER A 1 102 ? 8.916 4.868 1.647 1.00 87.81 102 SER A C 1
ATOM 829 O O . SER A 1 102 ? 9.395 5.793 0.998 1.00 87.81 102 SER A O 1
ATOM 831 N N . VAL A 1 103 ? 7.597 4.615 1.676 1.00 90.88 103 VAL A N 1
ATOM 832 C CA . VAL A 1 103 ? 6.638 5.380 0.868 1.00 90.88 103 VAL A CA 1
ATOM 833 C C . VAL A 1 103 ? 6.782 6.885 1.104 1.00 90.88 103 VAL A C 1
ATOM 835 O O . VAL A 1 103 ? 6.889 7.354 2.248 1.00 90.88 103 VAL A O 1
ATOM 838 N N . ASN A 1 104 ? 6.820 7.622 -0.006 1.00 92.38 104 ASN A N 1
ATOM 839 C CA . ASN A 1 104 ? 6.832 9.074 -0.049 1.00 92.38 104 ASN A CA 1
ATOM 840 C C . ASN A 1 104 ? 5.415 9.554 -0.401 1.00 92.38 104 ASN A C 1
ATOM 842 O O . ASN A 1 104 ? 4.909 9.159 -1.451 1.00 92.38 104 ASN A O 1
ATOM 846 N N . PRO A 1 105 ? 4.781 10.414 0.417 1.00 94.50 105 PRO A N 1
ATOM 847 C CA . PRO A 1 105 ? 3.465 10.981 0.119 1.00 94.50 105 PRO A CA 1
ATOM 848 C C . PRO A 1 105 ? 3.340 11.621 -1.268 1.00 94.50 105 PRO A C 1
ATOM 850 O O . PRO A 1 105 ? 2.261 11.585 -1.849 1.00 94.50 105 PRO A O 1
ATOM 853 N N . LYS A 1 106 ? 4.433 12.149 -1.838 1.00 94.50 106 LYS A N 1
ATOM 854 C CA . LYS A 1 106 ? 4.430 12.687 -3.209 1.00 94.50 106 LYS A CA 1
ATOM 855 C C . LYS A 1 106 ? 4.021 11.641 -4.252 1.00 94.50 106 LYS A C 1
ATOM 857 O O . LYS A 1 106 ? 3.238 11.961 -5.133 1.00 94.50 106 LYS A O 1
ATOM 862 N N . LEU A 1 107 ? 4.439 10.382 -4.088 1.00 92.88 107 LEU A N 1
ATOM 863 C CA . LEU A 1 107 ? 4.053 9.289 -4.993 1.00 92.88 107 LEU A CA 1
ATOM 864 C C . LEU A 1 107 ? 2.540 9.042 -4.977 1.00 92.88 107 LEU A C 1
ATOM 866 O O . LEU A 1 107 ? 1.953 8.704 -5.996 1.00 92.88 107 LEU A O 1
ATOM 870 N N . ILE A 1 108 ? 1.893 9.220 -3.823 1.00 95.06 108 ILE A N 1
ATOM 871 C CA . ILE A 1 108 ? 0.439 9.072 -3.697 1.00 95.06 108 ILE A CA 1
ATOM 872 C C . ILE A 1 108 ? -0.275 10.159 -4.512 1.00 95.06 108 ILE A C 1
ATOM 874 O O . ILE A 1 108 ? -1.256 9.868 -5.192 1.00 95.06 108 ILE A O 1
ATOM 878 N N . ILE A 1 109 ? 0.240 11.393 -4.474 1.00 94.88 109 ILE A N 1
ATOM 879 C CA . ILE A 1 109 ? -0.278 12.507 -5.277 1.00 94.88 109 ILE A CA 1
ATOM 880 C C . ILE A 1 109 ? -0.074 12.240 -6.771 1.00 94.88 109 ILE A C 1
ATOM 882 O O . ILE A 1 109 ? -1.036 12.335 -7.522 1.00 94.88 109 ILE A O 1
ATOM 886 N N . GLU A 1 110 ? 1.121 11.820 -7.190 1.00 93.19 110 GLU A N 1
ATOM 887 C CA . GLU A 1 110 ? 1.422 11.507 -8.598 1.00 93.19 110 GLU A CA 1
ATOM 888 C C . GLU A 1 110 ? 0.502 10.405 -9.155 1.00 93.19 110 GLU A C 1
ATOM 890 O O . GLU A 1 110 ? -0.034 10.521 -10.258 1.00 93.19 110 GLU A O 1
ATOM 895 N N . ILE A 1 111 ? 0.251 9.351 -8.369 1.00 92.94 111 ILE A N 1
ATOM 896 C CA . ILE A 1 111 ? -0.699 8.289 -8.734 1.00 92.94 111 ILE A CA 1
ATOM 897 C C . ILE A 1 111 ? -2.122 8.841 -8.839 1.00 92.94 111 ILE A C 1
ATOM 899 O O . ILE A 1 111 ? -2.845 8.509 -9.778 1.00 92.94 111 ILE A O 1
ATOM 903 N N . TYR A 1 112 ? -2.546 9.662 -7.876 1.00 93.31 112 TYR A N 1
ATOM 904 C CA . TYR A 1 112 ? -3.869 10.274 -7.908 1.00 93.31 112 TYR A CA 1
ATOM 905 C C . TYR A 1 112 ? -4.045 11.147 -9.154 1.00 93.31 112 TYR A C 1
ATOM 907 O O . TYR A 1 112 ? -5.044 10.996 -9.851 1.00 93.31 112 TYR A O 1
ATOM 915 N N . GLU A 1 113 ? -3.075 12.002 -9.478 1.00 91.50 113 GLU A N 1
ATOM 916 C CA . GLU A 1 113 ? -3.106 12.867 -10.662 1.00 91.50 113 GLU A CA 1
ATOM 917 C C . GLU A 1 113 ? -3.195 12.054 -11.958 1.00 91.50 113 GLU A C 1
ATOM 919 O O . GLU A 1 113 ? -4.036 12.350 -12.810 1.00 91.50 113 GLU A O 1
ATOM 924 N N . LEU A 1 114 ? -2.417 10.971 -12.062 1.00 89.56 114 LEU A N 1
ATOM 925 C CA . LEU A 1 114 ? -2.460 10.045 -13.196 1.00 89.56 114 LEU A CA 1
ATOM 926 C C . LEU A 1 114 ? -3.849 9.405 -13.388 1.00 89.56 114 LEU A C 1
ATOM 928 O O . LEU A 1 114 ? -4.288 9.202 -14.520 1.00 89.56 114 LEU A O 1
ATOM 932 N N . LEU A 1 115 ? -4.547 9.086 -12.294 1.00 90.12 115 LEU A N 1
ATOM 933 C CA . LEU A 1 115 ? -5.859 8.418 -12.301 1.00 90.12 115 LEU A CA 1
ATOM 934 C C . LEU A 1 115 ? -7.048 9.382 -12.326 1.00 90.12 115 LEU A C 1
ATOM 936 O O . LEU A 1 115 ? -8.189 8.983 -12.613 1.00 90.12 115 LEU A O 1
ATOM 940 N N . ASN A 1 116 ? -6.814 10.645 -11.976 1.00 88.62 116 ASN A N 1
ATOM 941 C CA . ASN A 1 116 ? -7.852 11.659 -11.950 1.00 88.62 116 ASN A CA 1
ATOM 942 C C . ASN A 1 116 ? -8.310 12.019 -13.371 1.00 88.62 116 ASN A C 1
ATOM 944 O O . ASN A 1 116 ? -9.480 12.361 -13.555 1.00 88.62 116 ASN A O 1
ATOM 948 N N . ASP A 1 117 ? -7.474 11.786 -14.387 1.00 80.44 117 ASP A N 1
ATOM 949 C CA . ASP A 1 117 ? -7.895 11.806 -15.789 1.00 80.44 117 ASP A CA 1
ATOM 950 C C . ASP A 1 117 ? -9.035 10.791 -16.029 1.00 80.44 117 ASP A C 1
ATOM 952 O O . ASP A 1 117 ? -8.917 9.584 -15.816 1.00 80.44 117 ASP A O 1
ATOM 956 N N . SER A 1 118 ? -10.213 11.301 -16.393 1.00 60.84 118 SER A N 1
ATOM 957 C CA . SER A 1 118 ? -11.460 10.531 -16.504 1.00 60.84 118 SER A CA 1
ATOM 958 C C . SER A 1 118 ? -11.510 9.604 -17.715 1.00 60.84 118 SER A C 1
ATOM 960 O O . SER A 1 118 ? -12.351 8.708 -17.743 1.00 60.84 118 SER A O 1
ATOM 962 N N . LYS A 1 119 ? -10.606 9.772 -18.685 1.00 68.75 119 LYS A N 1
ATOM 963 C CA . LYS A 1 119 ? -10.642 9.033 -19.955 1.00 68.75 119 LYS A CA 1
ATOM 964 C C . LYS A 1 119 ? -9.893 7.700 -19.925 1.00 68.75 119 LYS A C 1
ATOM 966 O O . LYS A 1 119 ? -10.015 6.919 -20.863 1.00 68.75 119 LYS A O 1
ATOM 971 N N . LYS A 1 120 ? -9.117 7.431 -18.873 1.00 65.75 120 LYS A N 1
ATOM 972 C CA . LYS A 1 120 ? -8.250 6.251 -18.782 1.00 65.75 120 LYS A CA 1
ATOM 973 C C . LYS A 1 120 ? -8.751 5.301 -17.697 1.00 65.75 120 LYS A C 1
ATOM 975 O O . LYS A 1 120 ? -8.668 5.597 -16.508 1.00 65.75 120 LYS A O 1
ATOM 980 N N . GLU A 1 121 ? -9.241 4.128 -18.095 1.00 70.88 121 GLU A N 1
ATOM 981 C CA . GLU A 1 121 ? -9.534 3.024 -17.168 1.00 70.88 121 GLU A CA 1
ATOM 982 C C . GLU A 1 121 ? -8.271 2.214 -16.860 1.00 70.88 121 GLU A C 1
ATOM 984 O O . GLU A 1 121 ? -8.188 1.020 -17.142 1.00 70.88 121 GLU A O 1
ATOM 989 N N . ILE A 1 122 ? -7.264 2.888 -16.312 1.00 80.06 122 ILE A N 1
ATOM 990 C CA . ILE A 1 122 ? -5.964 2.289 -16.017 1.00 80.06 122 ILE A CA 1
ATOM 991 C C . ILE A 1 122 ? -5.836 1.942 -14.534 1.00 80.06 122 ILE A C 1
ATOM 993 O O . ILE A 1 122 ? -6.472 2.545 -13.666 1.00 80.06 122 ILE A O 1
ATOM 997 N N . ILE A 1 123 ? -4.986 0.958 -14.261 1.00 90.38 123 ILE A N 1
ATOM 998 C CA . ILE A 1 123 ? -4.423 0.700 -12.938 1.00 90.38 123 ILE A CA 1
ATOM 999 C C . ILE A 1 123 ? -3.007 1.265 -12.969 1.00 90.38 123 ILE A C 1
ATOM 1001 O O . ILE A 1 123 ? -2.245 0.980 -13.891 1.00 90.38 123 ILE A O 1
ATOM 1005 N N . ALA A 1 124 ? -2.667 2.071 -11.974 1.00 92.19 124 ALA A N 1
ATOM 1006 C CA . ALA A 1 124 ? -1.335 2.627 -11.810 1.00 92.19 124 ALA A CA 1
ATOM 1007 C C . ALA A 1 124 ? -0.573 1.862 -10.726 1.00 92.19 124 ALA A C 1
ATOM 1009 O O . ALA A 1 124 ? -1.155 1.413 -9.738 1.00 92.19 124 ALA A O 1
ATOM 1010 N N . THR A 1 125 ? 0.739 1.741 -10.887 1.00 92.81 125 THR A N 1
ATOM 1011 C CA . THR A 1 125 ? 1.647 1.220 -9.862 1.00 92.81 125 THR A CA 1
ATOM 1012 C C . THR A 1 125 ? 2.983 1.955 -9.935 1.00 92.81 125 THR A C 1
ATOM 1014 O O . THR A 1 125 ? 3.178 2.801 -10.807 1.00 92.81 125 THR A O 1
ATOM 1017 N N . VAL A 1 126 ? 3.895 1.663 -9.011 1.00 92.19 126 VAL A N 1
ATOM 1018 C CA . VAL A 1 126 ? 5.191 2.331 -8.902 1.00 92.19 126 VAL A CA 1
ATOM 1019 C C . VAL A 1 126 ? 6.306 1.316 -9.104 1.00 92.19 126 VAL A C 1
ATOM 1021 O O . VAL A 1 126 ? 6.270 0.204 -8.577 1.00 92.19 126 VAL A O 1
ATOM 1024 N N . SER A 1 127 ? 7.338 1.716 -9.838 1.00 92.56 127 SER A N 1
ATOM 1025 C CA . SER A 1 127 ? 8.595 0.979 -9.892 1.00 92.56 127 SER A CA 1
ATOM 1026 C C . SER A 1 127 ? 9.771 1.906 -9.618 1.00 92.56 127 SER A C 1
ATOM 1028 O O . SER A 1 127 ? 9.726 3.100 -9.909 1.00 92.56 127 SER A O 1
ATOM 1030 N N . SER A 1 128 ? 10.830 1.359 -9.028 1.00 90.81 128 SER A N 1
ATOM 1031 C CA . SER A 1 128 ? 12.110 2.051 -8.902 1.00 90.81 128 SER A CA 1
ATOM 1032 C C . SER A 1 128 ? 13.058 1.621 -10.014 1.00 90.81 128 SER A C 1
ATOM 1034 O O . SER A 1 128 ? 13.073 0.458 -10.422 1.00 90.81 128 SER A O 1
ATOM 1036 N N . ASN A 1 129 ? 13.859 2.567 -10.503 1.00 87.06 129 ASN A N 1
ATOM 1037 C CA . ASN A 1 129 ? 14.785 2.305 -11.596 1.00 87.06 129 ASN A CA 1
ATOM 1038 C C . ASN A 1 129 ? 15.913 1.346 -11.148 1.00 87.06 129 ASN A C 1
ATOM 1040 O O . ASN A 1 129 ? 16.618 1.599 -10.160 1.00 87.06 129 ASN A O 1
ATOM 1044 N N . LEU A 1 130 ? 16.087 0.252 -11.895 1.00 86.69 130 LEU A N 1
ATOM 1045 C CA . LEU A 1 130 ? 17.155 -0.739 -11.717 1.00 86.69 130 LEU A CA 1
ATOM 1046 C C . LEU A 1 130 ? 18.314 -0.578 -12.715 1.00 86.69 130 LEU A C 1
ATOM 1048 O O . LEU A 1 130 ? 19.225 -1.406 -12.757 1.00 86.69 130 LEU A O 1
ATOM 1052 N N . GLU A 1 131 ? 18.325 0.489 -13.506 1.00 80.69 131 GLU A N 1
ATOM 1053 C CA . GLU A 1 131 ? 19.428 0.814 -14.401 1.00 80.69 131 GLU A CA 1
ATOM 1054 C C . GLU A 1 131 ? 20.700 1.179 -13.631 1.00 80.69 131 GLU A C 1
ATOM 1056 O O . GLU A 1 131 ? 20.669 1.699 -12.512 1.00 80.69 131 GLU A O 1
ATOM 1061 N N . ASN A 1 132 ? 21.844 0.881 -14.252 1.00 81.88 132 ASN A N 1
ATOM 1062 C CA . ASN A 1 132 ? 23.181 1.226 -13.763 1.00 81.88 132 ASN A CA 1
ATOM 1063 C C . ASN A 1 132 ? 23.526 0.677 -12.363 1.00 81.88 132 ASN A C 1
ATOM 1065 O O . ASN A 1 132 ? 24.423 1.184 -11.688 1.00 81.88 132 ASN A O 1
ATOM 1069 N N . LYS A 1 133 ? 22.843 -0.381 -11.904 1.00 87.69 133 LYS A N 1
ATOM 1070 C CA . LYS A 1 133 ? 23.176 -1.065 -10.647 1.00 87.69 133 LYS A CA 1
ATOM 1071 C C . LYS A 1 133 ? 24.387 -1.983 -10.826 1.00 87.69 133 LYS A C 1
ATOM 1073 O O . LYS A 1 133 ? 24.478 -2.732 -11.796 1.00 87.69 133 LYS A O 1
ATOM 1078 N N . ASN A 1 134 ? 25.302 -1.952 -9.858 1.00 87.88 134 ASN A N 1
ATOM 1079 C CA . ASN A 1 134 ? 26.524 -2.758 -9.876 1.00 87.88 134 ASN A CA 1
ATOM 1080 C C . ASN A 1 134 ? 26.279 -4.230 -9.480 1.00 87.88 134 ASN A C 1
ATOM 1082 O O . ASN A 1 134 ? 25.218 -4.593 -8.971 1.00 87.88 134 ASN A O 1
ATOM 1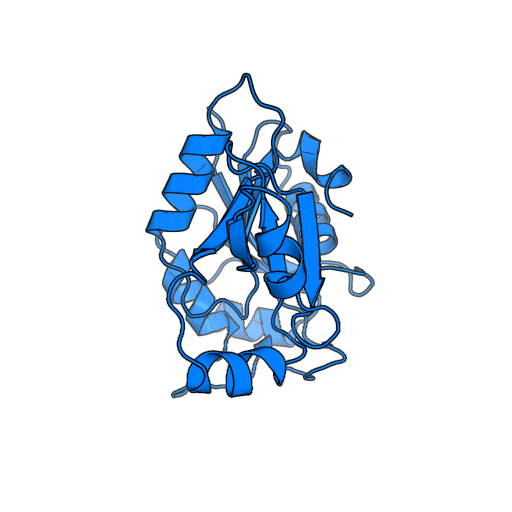086 N N . LYS A 1 135 ? 27.290 -5.087 -9.678 1.00 85.94 135 LYS A N 1
ATOM 1087 C CA . LYS A 1 135 ? 27.220 -6.524 -9.353 1.00 85.94 135 LYS A CA 1
ATOM 1088 C C . LYS A 1 135 ? 26.812 -6.788 -7.896 1.00 85.94 135 LYS A C 1
ATOM 1090 O O . LYS A 1 135 ? 25.919 -7.590 -7.652 1.00 85.94 135 LYS A O 1
ATOM 1095 N N . LYS A 1 136 ? 27.399 -6.059 -6.939 1.00 89.25 136 LYS A N 1
ATOM 1096 C CA . LYS A 1 136 ? 27.112 -6.216 -5.501 1.00 89.25 136 LYS A CA 1
ATOM 1097 C C . LYS A 1 136 ? 25.637 -5.965 -5.170 1.00 89.25 136 LYS A C 1
ATOM 1099 O O . LYS A 1 136 ? 25.071 -6.680 -4.345 1.00 89.25 136 LYS A O 1
ATOM 1104 N N . PHE A 1 137 ? 25.018 -4.965 -5.800 1.00 90.25 137 PHE A N 1
ATOM 1105 C CA . PHE A 1 137 ? 23.585 -4.720 -5.664 1.00 90.25 137 PHE A CA 1
ATOM 1106 C C . PHE A 1 137 ? 22.788 -5.945 -6.116 1.00 90.25 137 PHE A C 1
ATOM 1108 O O . PHE A 1 137 ? 21.979 -6.452 -5.346 1.00 90.25 137 PHE A O 1
ATOM 1115 N N . TRP A 1 138 ? 23.057 -6.452 -7.321 1.00 87.00 138 TRP A N 1
ATOM 1116 C CA . TRP A 1 138 ? 22.325 -7.584 -7.891 1.00 87.00 138 TRP A CA 1
ATOM 1117 C C . TRP A 1 138 ? 22.510 -8.885 -7.106 1.00 87.00 138 TRP A C 1
ATOM 1119 O O . TRP A 1 138 ? 21.537 -9.607 -6.897 1.00 87.00 138 TRP A O 1
ATOM 1129 N N . ASP A 1 139 ? 23.719 -9.151 -6.608 1.00 86.56 139 ASP A N 1
ATOM 1130 C CA . ASP A 1 139 ? 24.013 -10.333 -5.789 1.00 86.56 139 ASP A CA 1
ATOM 1131 C C . ASP A 1 139 ? 23.196 -10.353 -4.486 1.00 86.56 139 ASP A C 1
ATOM 1133 O O . ASP A 1 139 ? 22.839 -11.422 -3.990 1.00 86.56 139 ASP A O 1
ATOM 1137 N N . SER A 1 140 ? 22.896 -9.179 -3.921 1.00 88.12 140 SER A N 1
ATOM 1138 C CA . SER A 1 140 ? 22.015 -9.036 -2.755 1.00 88.12 140 SER A CA 1
ATOM 1139 C C . SER A 1 140 ? 20.537 -9.055 -3.159 1.00 88.12 140 SER A C 1
ATOM 1141 O O . SER A 1 140 ? 19.728 -9.779 -2.579 1.00 88.12 140 SER A O 1
ATOM 1143 N N . TYR A 1 141 ? 20.191 -8.296 -4.199 1.00 89.06 141 TYR A N 1
ATOM 1144 C CA . TYR A 1 141 ? 18.826 -8.103 -4.674 1.00 89.06 141 TYR A CA 1
ATOM 1145 C C . 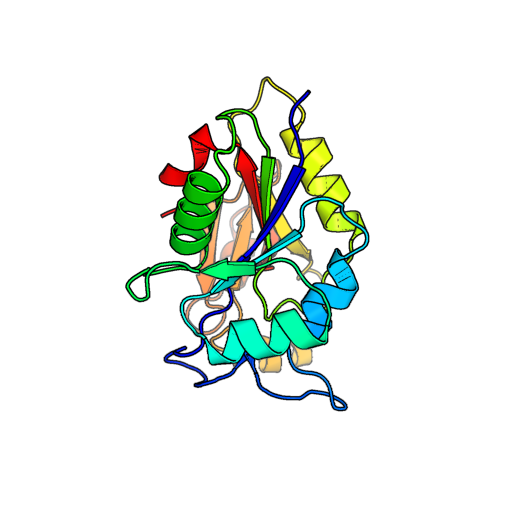TYR A 1 141 ? 18.171 -9.421 -5.118 1.00 89.06 141 TYR A C 1
ATOM 1147 O O . TYR A 1 141 ? 17.053 -9.713 -4.696 1.00 89.06 141 TYR A O 1
ATOM 1155 N N . ASN A 1 142 ? 18.882 -10.264 -5.874 1.00 86.94 142 ASN A N 1
ATOM 1156 C CA . ASN A 1 142 ? 18.352 -11.536 -6.381 1.00 86.94 142 ASN A CA 1
ATOM 1157 C C . ASN A 1 142 ? 18.179 -12.604 -5.285 1.00 86.94 142 ASN A C 1
ATOM 1159 O O . ASN A 1 142 ? 17.457 -13.577 -5.485 1.00 86.94 142 ASN A O 1
ATOM 1163 N N . LYS A 1 143 ? 18.814 -12.440 -4.116 1.00 87.62 143 LYS A N 1
ATOM 1164 C CA . LYS A 1 143 ? 18.666 -13.370 -2.981 1.00 87.62 143 LYS A CA 1
ATOM 1165 C C . LYS A 1 143 ? 17.395 -13.132 -2.176 1.00 87.62 143 LYS A C 1
ATOM 1167 O O . LYS A 1 143 ? 17.003 -14.004 -1.406 1.00 87.62 143 LYS A O 1
ATOM 1172 N N . ASN A 1 144 ? 16.757 -11.970 -2.315 1.00 86.00 144 ASN A N 1
ATOM 1173 C CA . ASN A 1 144 ? 15.540 -11.665 -1.578 1.00 86.00 144 ASN A CA 1
ATOM 1174 C C . ASN A 1 144 ? 14.303 -12.147 -2.364 1.00 86.00 144 ASN A C 1
ATOM 1176 O O . ASN A 1 144 ? 13.906 -11.496 -3.330 1.00 86.00 144 ASN A O 1
ATOM 1180 N N . PRO A 1 145 ? 13.612 -13.219 -1.927 1.00 83.50 145 PRO A N 1
ATOM 1181 C CA . PRO A 1 145 ? 12.440 -13.758 -2.630 1.00 83.50 145 PRO A CA 1
ATOM 1182 C C . PRO A 1 145 ? 11.213 -12.829 -2.574 1.00 83.50 145 PRO A C 1
ATOM 1184 O O . PRO A 1 145 ? 10.178 -13.096 -3.196 1.00 83.50 145 PRO A O 1
ATOM 1187 N N . SER A 1 146 ? 11.289 -11.752 -1.787 1.00 82.38 146 SER A N 1
ATOM 1188 C CA . SER A 1 146 ? 10.250 -10.724 -1.730 1.00 82.38 146 SER A CA 1
ATOM 1189 C C . SER A 1 146 ? 10.385 -9.683 -2.835 1.00 82.38 146 SER A C 1
ATOM 1191 O O . SER A 1 146 ? 9.399 -9.001 -3.093 1.00 82.38 146 SER A O 1
ATOM 1193 N N . ASN A 1 147 ? 11.547 -9.583 -3.487 1.00 89.19 147 ASN A N 1
ATOM 1194 C CA . ASN A 1 147 ? 11.757 -8.634 -4.571 1.00 89.19 147 ASN A CA 1
ATOM 1195 C C . ASN A 1 147 ? 10.998 -9.077 -5.822 1.00 89.19 147 ASN A C 1
ATOM 1197 O O . ASN A 1 147 ? 11.080 -10.235 -6.245 1.00 89.19 147 ASN A O 1
ATOM 1201 N N . VAL A 1 148 ? 10.256 -8.137 -6.399 1.00 90.50 148 VAL A N 1
ATOM 1202 C CA . VAL A 1 148 ? 9.514 -8.311 -7.644 1.00 90.50 148 VAL A CA 1
ATOM 1203 C C . VAL A 1 148 ? 10.055 -7.307 -8.647 1.00 90.50 148 VAL A C 1
ATOM 1205 O O . VAL A 1 148 ? 10.175 -6.123 -8.341 1.00 90.50 148 VAL A O 1
ATOM 1208 N N . ASP A 1 149 ? 10.375 -7.799 -9.830 1.00 91.88 149 ASP A N 1
ATOM 1209 C CA . ASP A 1 149 ? 10.736 -7.003 -10.985 1.00 91.88 149 ASP A CA 1
ATOM 1210 C C . ASP A 1 149 ? 9.504 -6.802 -11.860 1.00 91.88 149 ASP A C 1
ATOM 1212 O O . ASP A 1 149 ? 8.659 -7.695 -11.975 1.00 91.88 149 ASP A O 1
ATOM 1216 N N . VAL A 1 150 ? 9.432 -5.639 -12.494 1.00 91.62 150 VAL A N 1
ATOM 1217 C CA . VAL A 1 150 ? 8.457 -5.319 -13.532 1.00 91.62 150 VAL A CA 1
ATOM 1218 C C . VAL A 1 150 ? 9.188 -4.982 -14.822 1.00 91.62 150 VAL A C 1
ATOM 1220 O O . VAL A 1 150 ? 10.143 -4.201 -14.821 1.00 91.62 150 VAL A O 1
ATOM 1223 N N . LEU A 1 151 ? 8.727 -5.585 -15.911 1.00 89.50 151 LEU A N 1
ATOM 1224 C CA . LEU A 1 151 ? 9.134 -5.277 -17.275 1.00 89.50 151 LEU A CA 1
ATOM 1225 C C . LEU A 1 151 ? 8.089 -4.345 -17.889 1.00 89.50 151 LEU A C 1
ATOM 1227 O O . LEU A 1 151 ? 6.895 -4.600 -17.737 1.00 89.50 151 LEU A O 1
ATOM 1231 N N . PHE A 1 152 ? 8.510 -3.283 -18.568 1.00 89.56 152 PHE A N 1
ATOM 1232 C CA . PHE A 1 152 ? 7.592 -2.338 -19.204 1.00 89.56 152 PHE A CA 1
ATOM 1233 C C . PHE A 1 152 ? 8.061 -1.898 -20.589 1.00 89.56 152 PHE A C 1
ATOM 1235 O O . PHE A 1 152 ? 9.259 -1.915 -20.898 1.00 89.56 152 PHE A O 1
ATOM 1242 N N . ASP A 1 153 ? 7.083 -1.523 -21.414 1.00 88.06 153 ASP A N 1
ATOM 1243 C CA . ASP A 1 153 ? 7.294 -1.002 -22.762 1.00 88.06 153 ASP A CA 1
ATOM 1244 C C . ASP A 1 153 ? 7.831 0.447 -22.749 1.00 88.06 153 ASP A C 1
ATOM 1246 O O . ASP A 1 153 ? 8.071 1.058 -21.700 1.00 88.06 153 ASP A O 1
ATOM 1250 N N . ASN A 1 154 ? 8.010 1.032 -23.936 1.00 86.94 154 ASN A N 1
ATOM 1251 C CA . ASN A 1 154 ? 8.497 2.409 -24.079 1.00 86.94 154 ASN A CA 1
ATOM 1252 C C . ASN A 1 154 ? 7.530 3.475 -23.536 1.00 86.94 154 ASN A C 1
ATOM 1254 O O . ASN A 1 154 ? 7.965 4.592 -23.251 1.00 86.94 154 ASN A O 1
ATOM 1258 N N . ASN A 1 155 ? 6.254 3.126 -23.357 1.00 87.31 155 ASN A N 1
ATOM 1259 C CA . ASN A 1 155 ? 5.203 3.983 -22.816 1.00 87.31 155 ASN A CA 1
ATOM 1260 C C . ASN A 1 155 ? 4.967 3.749 -21.311 1.00 87.31 155 ASN A C 1
ATOM 1262 O O . ASN A 1 155 ? 4.038 4.328 -20.750 1.00 87.31 155 ASN A O 1
ATOM 1266 N N . PHE A 1 156 ? 5.809 2.941 -20.653 1.00 88.38 156 PHE A N 1
ATOM 1267 C CA . PHE A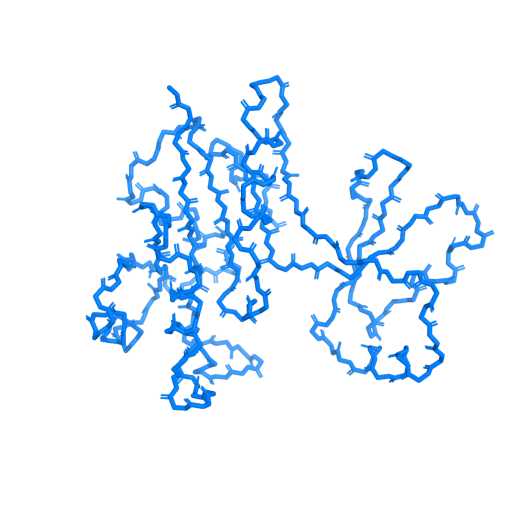 1 156 ? 5.701 2.557 -19.242 1.00 88.38 156 PHE A CA 1
ATOM 1268 C C . PHE A 1 156 ? 4.444 1.745 -18.887 1.00 88.38 156 PHE A C 1
ATOM 1270 O O . PHE A 1 156 ? 4.058 1.681 -17.717 1.00 88.38 156 PHE A O 1
ATOM 1277 N N . PHE A 1 157 ? 3.835 1.060 -19.856 1.00 89.81 157 PHE A N 1
ATOM 1278 C CA . PHE A 1 157 ? 2.858 0.022 -19.546 1.00 89.81 157 PHE A CA 1
ATOM 1279 C C . PHE A 1 157 ? 3.578 -1.253 -19.113 1.00 89.81 157 PHE A C 1
ATOM 1281 O O . PHE A 1 157 ? 4.513 -1.717 -19.769 1.00 89.81 157 PHE A O 1
ATOM 1288 N N . ALA A 1 158 ? 3.145 -1.813 -17.983 1.00 90.50 158 ALA A N 1
ATOM 1289 C CA . ALA A 1 158 ? 3.692 -3.059 -17.467 1.00 90.50 158 ALA A CA 1
ATOM 1290 C C . ALA A 1 158 ? 3.332 -4.228 -18.395 1.00 90.50 158 ALA A C 1
ATOM 1292 O O . ALA A 1 158 ? 2.163 -4.434 -18.717 1.00 90.50 158 ALA A O 1
ATOM 1293 N N . ILE A 1 159 ? 4.347 -4.993 -18.789 1.00 90.50 159 ILE A N 1
ATOM 1294 C CA . ILE A 1 159 ? 4.235 -6.198 -19.617 1.00 90.50 159 ILE A CA 1
ATOM 1295 C C . ILE A 1 159 ? 4.137 -7.434 -18.720 1.00 90.50 159 ILE A C 1
ATOM 1297 O O . ILE A 1 159 ? 3.268 -8.277 -18.921 1.00 90.50 159 ILE A O 1
ATOM 1301 N N . ASP A 1 160 ? 5.026 -7.553 -17.728 1.00 89.62 160 ASP A N 1
ATOM 1302 C CA . ASP A 1 160 ? 5.086 -8.726 -16.850 1.00 89.62 160 ASP A CA 1
ATOM 1303 C C . ASP A 1 160 ? 5.712 -8.385 -15.487 1.00 89.62 160 ASP A C 1
ATOM 1305 O O . ASP A 1 160 ? 6.517 -7.456 -15.363 1.00 89.62 160 ASP A O 1
ATOM 1309 N N . PHE A 1 161 ? 5.361 -9.174 -14.470 1.00 90.94 161 PHE A N 1
ATOM 1310 C CA . PHE A 1 161 ? 5.886 -9.097 -13.109 1.00 90.94 161 PHE A CA 1
ATOM 1311 C C . PHE A 1 161 ? 6.459 -10.456 -12.696 1.00 90.94 161 PHE A C 1
ATOM 1313 O O . PHE A 1 161 ? 5.759 -11.472 -12.702 1.00 90.94 161 PHE A O 1
ATOM 1320 N N . LYS A 1 162 ? 7.725 -10.498 -12.267 1.00 89.94 162 LYS A N 1
ATOM 1321 C CA . LYS A 1 162 ? 8.376 -11.742 -11.808 1.00 89.94 162 LYS A CA 1
ATOM 1322 C C . LYS A 1 162 ? 9.166 -11.522 -10.537 1.00 89.94 162 LYS A C 1
ATOM 1324 O O . LYS A 1 162 ? 9.679 -10.442 -10.278 1.00 89.94 162 LYS A O 1
ATOM 1329 N N . ARG A 1 163 ? 9.300 -12.574 -9.732 1.00 88.19 163 ARG A N 1
ATOM 1330 C CA . ARG A 1 163 ? 10.208 -12.539 -8.582 1.00 88.19 163 ARG A CA 1
ATOM 1331 C C . ARG A 1 163 ? 11.653 -12.605 -9.067 1.00 88.19 163 ARG A C 1
ATOM 1333 O O . ARG A 1 163 ? 11.996 -13.523 -9.811 1.00 88.19 163 ARG A O 1
ATOM 1340 N N . ALA A 1 164 ? 12.488 -11.693 -8.574 1.00 84.38 164 ALA A N 1
ATOM 1341 C CA . ALA A 1 164 ? 13.886 -11.546 -8.992 1.00 84.38 164 ALA A CA 1
ATOM 1342 C C . ALA A 1 164 ? 14.745 -12.802 -8.740 1.00 84.38 164 ALA A C 1
ATOM 1344 O O . ALA A 1 164 ? 15.755 -13.030 -9.399 1.00 84.38 164 ALA A O 1
ATOM 1345 N N . ASN A 1 165 ? 14.348 -13.644 -7.782 1.00 82.38 165 ASN A N 1
ATOM 1346 C CA . ASN A 1 165 ? 15.053 -14.885 -7.459 1.00 82.38 165 ASN A CA 1
ATOM 1347 C C . ASN A 1 165 ? 14.724 -16.049 -8.413 1.00 82.38 165 ASN A C 1
ATOM 1349 O O . ASN A 1 165 ? 15.470 -17.023 -8.456 1.00 82.38 165 ASN A O 1
ATOM 1353 N N . ASN A 1 166 ? 13.609 -15.967 -9.144 1.00 79.56 166 ASN A N 1
ATOM 1354 C CA . ASN A 1 166 ? 13.122 -17.035 -10.021 1.00 79.56 166 ASN A CA 1
ATOM 1355 C C . ASN A 1 166 ? 13.348 -16.723 -11.502 1.00 79.56 166 ASN A C 1
ATOM 1357 O O . ASN A 1 166 ? 13.294 -17.626 -12.334 1.00 79.56 166 ASN A O 1
ATOM 1361 N N . TYR A 1 167 ? 13.536 -15.449 -11.844 1.00 74.81 167 TYR A N 1
ATOM 1362 C CA . TYR A 1 167 ? 13.618 -15.002 -13.223 1.00 74.81 167 TYR A CA 1
ATOM 1363 C C . TYR A 1 167 ? 14.538 -13.794 -13.344 1.00 74.81 167 TYR A C 1
ATOM 1365 O O . TYR A 1 167 ? 14.454 -12.866 -12.547 1.00 74.81 167 TYR A O 1
ATOM 1373 N N . ASP A 1 168 ? 15.396 -13.804 -14.361 1.00 77.94 168 ASP A N 1
ATOM 1374 C CA . ASP A 1 168 ? 16.345 -12.727 -14.616 1.00 77.94 168 ASP A CA 1
ATOM 1375 C C . ASP A 1 168 ? 15.965 -11.973 -15.894 1.00 77.94 168 ASP A C 1
ATOM 1377 O O . ASP A 1 168 ? 16.416 -12.318 -16.991 1.00 77.94 168 ASP A O 1
ATOM 1381 N N . PHE A 1 169 ? 15.149 -10.921 -15.754 1.00 71.31 169 PHE A N 1
ATOM 1382 C CA . PHE A 1 169 ? 14.751 -10.071 -16.882 1.00 71.31 169 PHE A CA 1
ATOM 1383 C C . PHE A 1 169 ? 15.945 -9.419 -17.595 1.00 71.31 169 PHE A C 1
ATOM 1385 O O . PHE A 1 169 ? 15.838 -9.069 -18.769 1.00 71.31 169 PHE A O 1
ATOM 1392 N N . ARG A 1 170 ? 17.114 -9.293 -16.947 1.00 72.19 170 ARG A N 1
ATOM 1393 C CA . ARG A 1 170 ? 18.306 -8.679 -17.563 1.00 72.19 170 ARG A CA 1
ATOM 1394 C C . ARG A 1 170 ? 18.816 -9.488 -18.754 1.00 72.19 170 ARG A C 1
ATOM 1396 O O . ARG A 1 170 ? 19.440 -8.914 -19.641 1.00 72.19 170 ARG A O 1
ATOM 1403 N N . LYS A 1 171 ? 18.515 -10.791 -18.807 1.00 71.19 171 LYS A N 1
ATOM 1404 C CA . LYS A 1 171 ? 18.821 -11.649 -19.962 1.00 71.19 171 LYS A CA 1
ATOM 1405 C C . LYS A 1 171 ? 17.992 -11.291 -21.204 1.00 71.19 171 LYS A C 1
ATOM 1407 O O . LYS A 1 171 ? 18.425 -11.585 -22.309 1.00 71.19 171 LYS A O 1
ATOM 1412 N N . PHE A 1 172 ? 16.850 -10.621 -21.029 1.00 63.88 172 PHE A N 1
ATOM 1413 C CA . PHE A 1 172 ? 15.936 -10.219 -22.105 1.00 63.88 172 PHE A CA 1
ATOM 1414 C C . PHE A 1 172 ? 16.143 -8.774 -22.568 1.00 63.88 172 PHE A C 1
ATOM 1416 O O . PHE A 1 172 ? 15.783 -8.443 -23.692 1.00 63.88 172 PHE A O 1
ATOM 1423 N N . LYS A 1 173 ? 16.809 -7.931 -21.762 1.00 57.19 173 LYS A N 1
ATOM 1424 C CA . LYS A 1 173 ? 17.162 -6.549 -22.146 1.00 57.19 173 LYS A CA 1
ATOM 1425 C C . LYS A 1 173 ? 18.033 -6.482 -23.413 1.00 57.19 173 LYS A C 1
ATOM 1427 O O . LYS A 1 173 ? 18.115 -5.442 -24.048 1.00 57.19 173 LYS A O 1
ATOM 1432 N N . GLN A 1 174 ? 18.693 -7.582 -23.779 1.00 54.34 174 GLN A N 1
ATOM 1433 C CA . GLN A 1 174 ? 19.521 -7.660 -24.986 1.00 54.34 174 GLN A CA 1
ATOM 1434 C C . GLN A 1 174 ? 18.702 -7.776 -26.282 1.00 54.34 174 GLN A C 1
ATOM 1436 O O . GLN A 1 174 ? 19.265 -7.574 -27.352 1.00 54.34 174 GLN A O 1
ATOM 1441 N N . PHE A 1 175 ? 17.403 -8.085 -26.198 1.00 52.56 175 PHE A N 1
ATOM 1442 C CA . PHE A 1 175 ? 16.588 -8.426 -27.367 1.00 52.56 175 PHE A CA 1
ATOM 1443 C C . PHE A 1 175 ? 15.529 -7.374 -27.720 1.00 52.56 175 PHE A C 1
ATOM 1445 O O . PHE A 1 175 ? 15.092 -7.333 -28.864 1.00 52.56 175 PHE A O 1
ATOM 1452 N N . GLU A 1 176 ? 15.165 -6.479 -26.796 1.00 61.19 176 GLU A N 1
ATOM 1453 C CA . GLU A 1 176 ? 14.171 -5.423 -27.022 1.00 61.19 176 GLU A CA 1
ATOM 1454 C C . GLU A 1 176 ? 14.508 -4.175 -26.176 1.00 61.19 176 GLU A C 1
ATOM 1456 O O . GLU A 1 176 ? 15.104 -4.300 -25.105 1.00 61.19 176 GLU A O 1
ATOM 1461 N N . ASN A 1 177 ? 14.112 -2.970 -26.620 1.00 71.12 177 ASN A N 1
ATOM 1462 C CA . ASN A 1 177 ? 14.265 -1.675 -25.912 1.00 71.12 177 ASN A CA 1
ATOM 1463 C C . ASN A 1 177 ? 13.426 -1.580 -24.612 1.00 71.12 177 ASN A C 1
ATOM 1465 O O . ASN A 1 177 ? 12.887 -0.531 -24.266 1.00 71.12 177 ASN A O 1
ATOM 1469 N N . LEU A 1 178 ? 13.274 -2.684 -23.890 1.00 76.75 178 LEU A N 1
ATOM 1470 C CA . LEU A 1 178 ? 12.466 -2.784 -22.691 1.00 76.75 178 LEU A CA 1
ATOM 1471 C C . LEU A 1 178 ? 13.215 -2.263 -21.473 1.00 76.75 178 LEU A C 1
ATOM 1473 O O . LEU A 1 178 ? 14.441 -2.369 -21.334 1.00 76.75 178 LEU A O 1
ATOM 1477 N N . LYS A 1 179 ? 12.435 -1.732 -20.541 1.00 84.56 179 LYS A N 1
ATOM 1478 C CA . LYS A 1 179 ? 12.929 -1.209 -19.275 1.00 84.56 179 LYS A CA 1
ATOM 1479 C C . LYS A 1 179 ? 12.488 -2.126 -18.139 1.00 84.56 179 LYS A C 1
ATOM 1481 O O . LYS A 1 179 ? 11.426 -2.743 -18.187 1.00 84.56 179 LYS A O 1
ATOM 1486 N N . ILE A 1 180 ? 13.344 -2.231 -17.126 1.00 88.12 180 ILE A N 1
ATOM 1487 C CA . ILE A 1 180 ? 13.142 -3.099 -15.963 1.00 88.12 180 ILE A CA 1
ATOM 1488 C C . ILE A 1 180 ? 13.222 -2.232 -14.714 1.00 88.12 180 ILE A C 1
ATOM 1490 O O . ILE A 1 180 ? 14.139 -1.418 -14.568 1.00 88.12 180 ILE A O 1
ATOM 1494 N N . GLY A 1 181 ? 12.285 -2.435 -13.799 1.00 91.44 181 GLY A N 1
ATOM 1495 C CA . GLY A 1 181 ? 12.259 -1.765 -12.507 1.00 91.44 181 GLY A CA 1
ATOM 1496 C C . GLY A 1 181 ? 11.969 -2.738 -11.376 1.00 91.44 181 GLY A C 1
ATOM 1497 O O . GLY A 1 181 ? 11.447 -3.828 -11.595 1.00 91.44 181 GLY A O 1
ATOM 1498 N N . HIS A 1 182 ? 12.286 -2.327 -10.154 1.00 92.12 182 HIS A N 1
ATOM 1499 C CA . HIS A 1 182 ? 11.838 -3.024 -8.956 1.00 92.12 182 HIS A CA 1
ATOM 1500 C C . HIS A 1 182 ? 10.447 -2.507 -8.617 1.00 92.12 182 HIS A C 1
ATOM 1502 O O . HIS A 1 182 ? 10.285 -1.316 -8.340 1.00 92.12 182 HIS A O 1
ATOM 1508 N N . HIS A 1 183 ? 9.456 -3.386 -8.674 1.00 92.25 183 HIS A N 1
ATOM 1509 C CA . HIS A 1 183 ? 8.076 -3.053 -8.371 1.00 92.25 183 HIS A CA 1
ATOM 1510 C C . HIS A 1 183 ? 7.903 -2.763 -6.877 1.00 92.25 183 HIS A C 1
ATOM 1512 O O . HIS A 1 183 ? 8.308 -3.554 -6.024 1.00 92.25 183 HIS A O 1
ATOM 1518 N N . ILE A 1 184 ? 7.254 -1.640 -6.586 1.00 90.50 184 ILE A N 1
ATOM 1519 C CA . ILE A 1 184 ? 6.906 -1.186 -5.243 1.00 90.50 184 ILE A CA 1
ATOM 1520 C C . ILE A 1 184 ? 5.426 -1.497 -5.034 1.00 90.50 184 ILE A C 1
ATOM 1522 O O . ILE A 1 184 ? 4.613 -1.189 -5.900 1.00 90.50 184 ILE A O 1
ATOM 1526 N N . GLY A 1 185 ? 5.072 -2.096 -3.893 1.00 87.25 185 GLY A N 1
ATOM 1527 C CA . GLY A 1 185 ? 3.724 -2.563 -3.557 1.00 87.25 185 GLY A CA 1
ATOM 1528 C C . GLY A 1 185 ? 2.710 -1.440 -3.320 1.00 87.25 185 GLY A C 1
ATOM 1529 O O . GLY A 1 185 ? 2.114 -1.344 -2.247 1.00 87.25 185 GLY A O 1
ATOM 1530 N N . ILE A 1 186 ? 2.510 -0.581 -4.312 1.00 93.38 186 ILE A N 1
ATOM 1531 C CA . ILE A 1 186 ? 1.534 0.498 -4.315 1.00 93.38 186 ILE A CA 1
ATOM 1532 C C . ILE A 1 186 ? 0.734 0.391 -5.605 1.00 93.38 186 ILE A C 1
ATOM 1534 O O . ILE A 1 186 ? 1.303 0.339 -6.693 1.00 93.38 186 ILE A O 1
ATOM 1538 N N . TYR A 1 187 ? -0.587 0.382 -5.481 1.00 93.38 187 TYR A N 1
ATOM 1539 C CA . TYR A 1 187 ? -1.494 0.341 -6.621 1.00 93.38 187 TYR A CA 1
ATOM 1540 C C . TYR A 1 18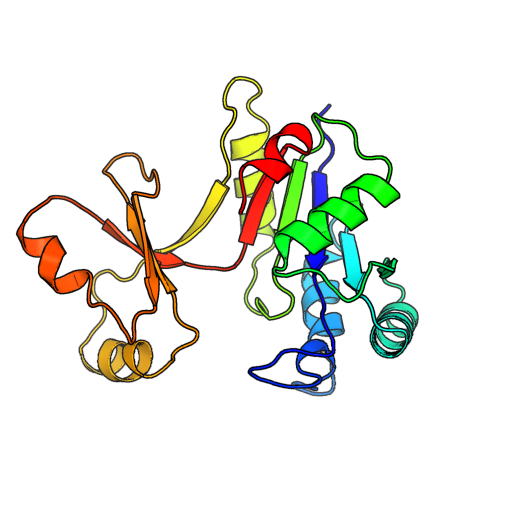7 ? -2.537 1.432 -6.487 1.00 93.38 187 TYR A C 1
ATOM 1542 O O . TYR A 1 187 ? -3.136 1.571 -5.425 1.00 93.38 187 TYR A O 1
ATOM 1550 N N . GLY A 1 188 ? -2.789 2.163 -7.562 1.00 94.31 188 GLY A N 1
ATOM 1551 C CA . GLY A 1 188 ? -3.876 3.121 -7.654 1.00 94.31 188 GLY A CA 1
ATOM 1552 C C . GLY A 1 188 ? -4.890 2.698 -8.708 1.00 94.31 188 GLY A C 1
ATOM 1553 O O . GLY A 1 188 ? -4.517 2.263 -9.797 1.00 94.31 188 GLY A O 1
ATOM 1554 N N . TYR A 1 189 ? -6.174 2.818 -8.394 1.00 93.12 189 TYR A N 1
ATOM 1555 C CA . TYR A 1 189 ? -7.260 2.458 -9.300 1.00 93.12 189 TYR A CA 1
ATOM 1556 C C . TYR A 1 189 ? -8.560 3.151 -8.900 1.00 93.12 189 TYR A C 1
ATOM 1558 O O . TYR A 1 189 ? -8.750 3.540 -7.753 1.00 93.12 189 TYR A O 1
ATOM 1566 N N . GLN A 1 190 ? -9.484 3.277 -9.849 1.00 92.31 190 GLN A N 1
ATOM 1567 C CA . GLN A 1 190 ? -10.872 3.632 -9.541 1.00 92.31 190 GLN A CA 1
ATOM 1568 C C . GLN A 1 190 ? -11.581 2.426 -8.918 1.00 92.31 190 GLN A C 1
ATOM 1570 O O . GLN A 1 190 ? -11.308 1.290 -9.318 1.00 92.31 190 GLN A O 1
ATOM 1575 N N . LYS A 1 191 ? -12.512 2.648 -7.988 1.00 91.38 191 LYS A N 1
ATOM 1576 C CA . LYS A 1 191 ? -13.275 1.569 -7.341 1.00 91.38 191 LYS A CA 1
ATOM 1577 C C . LYS A 1 191 ? -13.948 0.628 -8.352 1.00 91.38 191 LYS A C 1
ATOM 1579 O O . LYS A 1 191 ? -13.817 -0.589 -8.233 1.00 91.38 191 LYS A O 1
ATOM 1584 N N . LYS A 1 192 ? -14.541 1.135 -9.435 1.00 88.94 192 LYS A N 1
ATOM 1585 C CA . LYS A 1 192 ? -15.109 0.258 -10.482 1.00 88.94 192 LYS A CA 1
ATOM 1586 C C . LYS A 1 192 ? -14.106 -0.729 -11.102 1.00 88.94 192 LYS A C 1
ATOM 1588 O O . LYS A 1 192 ? -14.494 -1.776 -11.609 1.00 88.94 192 LYS A O 1
ATOM 1593 N N . ASN A 1 193 ? -12.807 -0.426 -11.046 1.00 85.56 193 ASN A N 1
ATOM 1594 C CA . ASN A 1 193 ? -11.742 -1.246 -11.622 1.00 85.56 193 ASN A CA 1
ATOM 1595 C C . ASN A 1 193 ? -11.136 -2.258 -10.636 1.00 85.56 193 ASN A C 1
ATOM 1597 O O . ASN A 1 193 ? -10.221 -2.982 -11.023 1.00 85.56 193 ASN A O 1
ATOM 1601 N N . THR A 1 194 ? -11.612 -2.365 -9.389 1.00 73.69 194 THR A N 1
ATOM 1602 C CA . THR A 1 194 ? -10.966 -3.233 -8.385 1.00 73.69 194 THR A CA 1
ATOM 1603 C C . THR A 1 194 ? -10.942 -4.717 -8.782 1.00 73.69 194 THR A C 1
ATOM 1605 O O . THR A 1 194 ? -9.987 -5.419 -8.466 1.00 73.69 194 THR A O 1
ATOM 1608 N N . LEU A 1 195 ? -11.928 -5.193 -9.551 1.00 62.19 195 LEU A N 1
ATOM 1609 C CA . LEU A 1 195 ? -11.982 -6.580 -10.042 1.00 62.19 195 LEU A CA 1
ATOM 1610 C C . LEU A 1 195 ? -10.952 -6.904 -11.139 1.00 62.19 195 LEU A C 1
ATOM 1612 O O . LEU A 1 195 ? -10.721 -8.082 -11.411 1.00 62.19 195 LEU A O 1
ATOM 1616 N N . LYS A 1 196 ? -10.334 -5.886 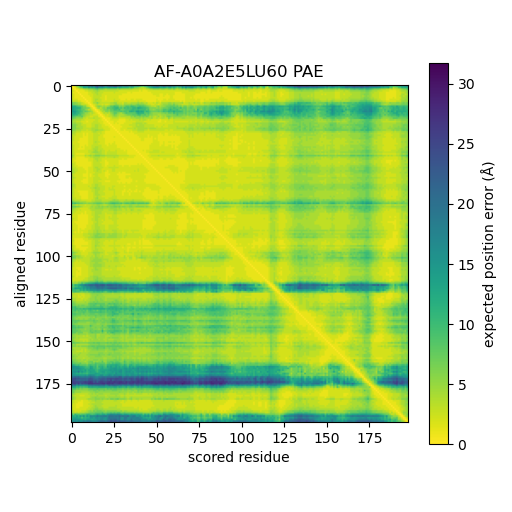-11.757 1.00 64.19 196 LYS A N 1
ATOM 1617 C CA . LYS A 1 196 ? -9.277 -6.050 -12.771 1.00 64.19 196 LYS A CA 1
ATOM 1618 C C . LYS A 1 196 ? -7.905 -6.358 -12.144 1.00 64.19 196 LYS A C 1
ATOM 1620 O O . LYS A 1 196 ? -6.962 -6.649 -12.869 1.00 64.19 196 LYS A O 1
ATOM 1625 N N . ILE A 1 197 ? -7.788 -6.302 -10.813 1.00 61.19 197 ILE A N 1
ATOM 1626 C CA . ILE A 1 197 ? -6.559 -6.583 -10.061 1.00 61.19 197 ILE A CA 1
ATOM 1627 C C . ILE A 1 197 ? -6.734 -7.941 -9.366 1.00 61.19 197 ILE A C 1
ATOM 1629 O O . ILE A 1 197 ? -7.225 -8.003 -8.238 1.00 61.19 197 ILE A O 1
ATOM 1633 N N . LYS A 1 198 ? -6.382 -9.035 -10.046 1.00 48.00 198 LYS A N 1
ATOM 1634 C CA . LYS A 1 198 ? -6.356 -10.390 -9.470 1.00 48.00 198 LYS A CA 1
ATOM 1635 C C . LYS A 1 198 ? -4.951 -10.965 -9.514 1.00 48.00 198 LYS A C 1
ATOM 1637 O O . LYS A 1 198 ? -4.322 -10.852 -10.585 1.00 48.00 198 LYS A O 1
#

Mean predicted aligned error: 5.34 Å

pLDDT: mean 88.65, std 10.04, range [48.0, 98.5]